Protein AF-A0AA41SFT0-F1 (afdb_monomer)

Foldseek 3Di:
DFACPPVQDSPLSNDPDPVSVVVSVVCVLVQVPGPPDDPVNNVLVVVLVVLLVLLVVLLVLLLQLLQCLPAWDLLVCLVPVPPQFTFRHADDDPPDDPVNFVVQCDRPHPTGTDGDPPCVSVVCVVVPDNHSVSSNVSSVVSNVSSVVSNVVSVVSVVVVVVVVCCVVCVVVVPDDDDDD

Nearest PDB structures (foldseek):
  4y28-assembly1_B  TM=9.912E-01  e=1.761E-21  Pisum sativum
  7bgi-assembly1_B  TM=9.996E-01  e=1.036E-20  Chlamydomonas reinhardtii
  8cmo-assembly1_B  TM=9.964E-01  e=3.914E-20  Coelastrella
  7fix-assembly1_B1  TM=9.995E-01  e=1.185E-19  Thermosynechococcus vestitus BP-1
  6kmw-assembly1_cB  TM=1.000E+00  e=3.211E-19  Halomicronema hongdechloris C2206

Sequence (180 aa):
MALRFPRFSQGLAQDPTTRRIWFGIATAHDFESHDDITEERLYQNIFASHFGQLAIIFLWTSGNLFHVAWQGNFESWVKDPLHVRPIAHAIWDPHFGQPAVEAFTRGGALGPVNIAYSGVYQWWYTIGLRTNEDLYTGALFLLSLYNGMEITSYILGIAWFLDFFCKKFSPMGVLGHCEV

Organism: Papaver nudicaule (NCBI:txid74823)

Solvent-accessible surface area (backbone atoms only — not comparable to full-atom values): 9988 Å² total; per-residue (Å²): 135,74,49,81,60,37,78,55,32,66,75,48,15,60,45,89,55,73,62,30,59,57,51,42,61,73,48,65,81,45,55,86,78,29,67,93,63,45,72,71,57,46,53,50,53,53,54,34,47,51,30,48,53,51,19,52,51,30,44,53,54,16,48,54,31,36,33,24,39,73,56,29,46,58,53,63,23,72,76,37,66,88,79,45,58,51,38,39,33,65,60,88,61,92,84,59,50,70,70,51,42,57,71,30,36,46,75,88,4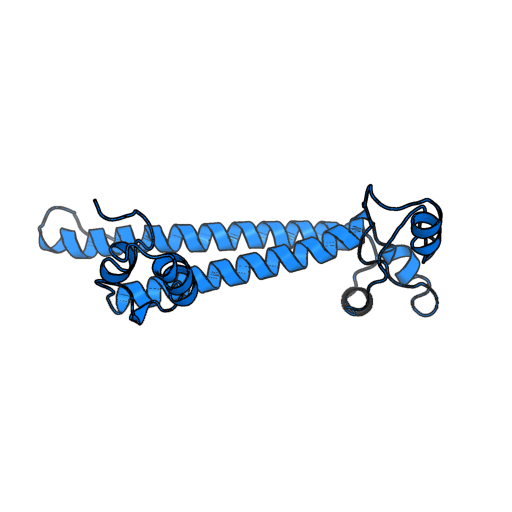8,98,44,29,40,40,75,50,83,84,55,58,68,62,50,43,47,71,79,65,51,66,47,42,65,52,32,38,52,51,14,53,52,29,43,53,49,19,53,51,29,47,50,48,27,54,44,56,64,47,54,49,50,50,51,52,48,46,68,66,35,44,85,70,70,79,49,77,87,85,75,133

Radius of gyration: 24.84 Å; Cα contacts (8 Å, |Δi|>4): 182; chains: 1; bounding box: 43×41×74 Å

Structure (mmCIF, N/CA/C/O backbone):
data_AF-A0AA41SFT0-F1
#
_entry.id   AF-A0AA41SFT0-F1
#
loop_
_atom_site.group_PDB
_atom_site.id
_atom_site.type_symbol
_atom_site.label_atom_id
_atom_site.label_alt_id
_atom_site.label_comp_id
_atom_site.label_asym_id
_atom_site.label_entity_id
_atom_site.label_seq_id
_atom_site.pdbx_PDB_ins_code
_atom_site.Cartn_x
_atom_site.Cartn_y
_atom_site.Cartn_z
_atom_site.occupancy
_atom_site.B_iso_or_equiv
_atom_site.auth_seq_id
_atom_site.auth_comp_id
_atom_site.auth_asym_id
_atom_site.auth_atom_id
_atom_site.pdbx_PDB_model_num
ATOM 1 N N . MET A 1 1 ? -19.868 -18.323 31.161 1.00 53.72 1 MET A N 1
ATOM 2 C CA . MET A 1 1 ? -18.508 -18.030 30.658 1.00 53.72 1 MET A CA 1
ATOM 3 C C . MET A 1 1 ? -18.677 -17.102 29.463 1.00 53.72 1 MET A C 1
ATOM 5 O O . MET A 1 1 ? -19.192 -17.560 28.454 1.00 53.72 1 MET A O 1
ATOM 9 N N . ALA A 1 2 ? -18.387 -15.804 29.599 1.00 60.03 2 ALA A N 1
ATOM 10 C CA . ALA A 1 2 ? -18.487 -14.872 28.471 1.00 60.03 2 ALA A CA 1
ATOM 11 C C . ALA A 1 2 ? -17.347 -15.146 27.476 1.00 60.03 2 ALA A C 1
ATOM 13 O O . ALA A 1 2 ? -16.220 -15.437 27.887 1.00 60.03 2 ALA A O 1
ATOM 14 N N . LEU A 1 3 ? -17.647 -15.121 26.178 1.00 65.50 3 LEU A N 1
ATOM 15 C CA . LEU A 1 3 ? -16.662 -15.375 25.126 1.00 65.50 3 LEU A CA 1
ATOM 16 C C . LEU A 1 3 ? -15.713 -14.170 24.999 1.00 65.50 3 LEU A C 1
ATOM 18 O O . LEU A 1 3 ? -16.115 -13.034 25.217 1.00 65.50 3 LEU A O 1
ATOM 22 N N . ARG A 1 4 ? -14.442 -14.396 24.628 1.00 78.56 4 ARG A N 1
ATOM 23 C CA . ARG A 1 4 ? -13.406 -13.334 24.579 1.00 78.56 4 ARG A CA 1
ATOM 24 C C . ARG A 1 4 ? -13.671 -12.203 23.570 1.00 78.56 4 ARG A C 1
ATOM 26 O O . ARG A 1 4 ? -13.044 -11.155 23.683 1.00 78.56 4 ARG A O 1
ATOM 33 N N . PHE A 1 5 ? -14.531 -12.416 22.575 1.00 89.75 5 PHE A N 1
ATOM 34 C CA . PHE A 1 5 ? -14.813 -11.453 21.506 1.00 89.75 5 PHE A CA 1
ATOM 35 C C . PHE A 1 5 ? -16.320 -11.172 21.398 1.00 89.75 5 PHE A C 1
ATOM 37 O O . PHE A 1 5 ? -17.090 -12.140 21.434 1.00 89.75 5 PHE A O 1
ATOM 44 N N . PRO A 1 6 ? -16.735 -9.912 21.167 1.00 90.88 6 PRO A N 1
ATOM 45 C CA . PRO A 1 6 ? -15.914 -8.692 21.179 1.00 90.88 6 PRO A CA 1
ATOM 46 C C . PRO A 1 6 ? -15.569 -8.227 22.605 1.00 90.88 6 PRO A C 1
ATOM 48 O O . PRO A 1 6 ? -16.422 -8.217 23.482 1.00 90.88 6 PRO A O 1
ATOM 51 N N . ARG A 1 7 ? -14.313 -7.818 22.850 1.00 91.81 7 ARG A N 1
ATOM 52 C CA . ARG A 1 7 ? -13.869 -7.349 24.184 1.00 91.81 7 ARG A CA 1
ATOM 53 C C . ARG A 1 7 ? -14.522 -6.023 24.591 1.00 91.81 7 ARG A C 1
ATOM 55 O O . ARG A 1 7 ? -14.696 -5.777 25.778 1.00 91.81 7 ARG A O 1
ATOM 62 N N . PHE A 1 8 ? -14.831 -5.184 23.610 1.00 92.12 8 PHE A N 1
ATOM 63 C CA . PHE A 1 8 ? -15.334 -3.824 23.794 1.00 92.12 8 PHE A CA 1
ATOM 64 C C . PHE A 1 8 ? -16.857 -3.745 24.011 1.00 92.12 8 PHE A C 1
ATOM 66 O O . PHE A 1 8 ? -17.374 -2.653 24.209 1.00 92.12 8 PHE A O 1
ATOM 73 N N . SER A 1 9 ? -17.577 -4.875 23.953 1.00 94.00 9 SER A N 1
ATOM 74 C CA . SER A 1 9 ? -19.015 -4.938 24.238 1.00 94.00 9 SER A CA 1
ATOM 75 C C . SER A 1 9 ? -19.378 -6.261 24.918 1.00 94.00 9 SER A C 1
ATOM 77 O O . SER A 1 9 ? -19.471 -7.310 24.275 1.00 94.00 9 SER A O 1
ATOM 79 N N . GLN A 1 10 ? -19.611 -6.219 26.228 1.00 91.88 10 GLN A N 1
ATOM 80 C CA . GLN A 1 10 ? -20.029 -7.357 27.048 1.00 91.88 10 GLN A CA 1
ATOM 81 C C . GLN A 1 10 ? -21.403 -7.876 26.627 1.00 91.88 10 GLN A C 1
ATOM 83 O O . GLN A 1 10 ? -21.619 -9.089 26.611 1.00 91.88 10 GLN A O 1
ATOM 88 N N . GLY A 1 11 ? -22.310 -6.976 26.232 1.00 89.88 11 GLY A N 1
ATOM 89 C CA . GLY A 1 11 ? -23.631 -7.343 25.718 1.00 89.88 11 GLY A CA 1
ATOM 90 C C . GLY A 1 11 ? -23.537 -8.214 24.464 1.00 89.88 11 GLY A C 1
ATOM 91 O O . GLY A 1 11 ? -24.179 -9.261 24.386 1.00 89.88 11 GLY A O 1
ATOM 92 N N . LEU A 1 12 ? -22.674 -7.842 23.510 1.00 91.81 12 LEU A N 1
ATOM 93 C CA . LEU A 1 12 ? -22.411 -8.667 22.329 1.00 91.81 12 LEU A CA 1
ATOM 94 C C . LEU A 1 12 ? -21.617 -9.934 22.672 1.00 91.81 12 LEU A C 1
ATOM 96 O O . LEU A 1 12 ? -21.901 -10.992 22.118 1.00 91.81 12 LEU A O 1
ATOM 100 N N . ALA A 1 13 ? -20.653 -9.873 23.593 1.00 92.56 13 ALA A N 1
ATOM 101 C CA . ALA A 1 13 ? -19.845 -11.031 23.994 1.00 92.56 13 ALA A CA 1
ATOM 102 C C . ALA A 1 13 ? -20.666 -12.172 24.625 1.00 92.56 13 ALA A C 1
ATOM 104 O O . ALA A 1 13 ? -20.244 -13.333 24.592 1.00 92.56 13 ALA A O 1
ATOM 105 N N . GLN A 1 14 ? -21.827 -11.847 25.197 1.00 92.38 14 GLN A N 1
ATOM 106 C CA . GLN A 1 14 ? -22.767 -12.805 25.779 1.00 92.38 14 GLN A CA 1
ATOM 107 C C . GLN A 1 14 ? -23.743 -13.403 24.756 1.00 92.38 14 GLN A C 1
ATOM 109 O O . GLN A 1 14 ? -24.395 -14.398 25.069 1.00 92.38 14 GLN A O 1
ATOM 114 N N . ASP A 1 15 ? -23.835 -12.847 23.544 1.00 92.56 15 ASP A N 1
ATOM 115 C CA . ASP A 1 15 ? -24.709 -13.370 22.494 1.00 92.56 15 ASP A CA 1
ATOM 116 C C . ASP A 1 15 ? -24.204 -14.751 22.016 1.00 92.56 15 ASP A C 1
ATOM 118 O O . ASP A 1 15 ? -23.090 -14.861 21.485 1.00 92.56 15 ASP A O 1
ATOM 122 N N . PRO A 1 16 ? -24.992 -15.831 22.198 1.00 93.12 16 PRO A N 1
ATOM 123 C CA . PRO A 1 16 ? -24.556 -17.186 21.875 1.00 93.12 16 PRO A CA 1
ATOM 124 C C . PRO A 1 16 ? -24.630 -17.502 20.373 1.00 93.12 16 PRO A C 1
ATOM 126 O O . PRO A 1 16 ? -24.209 -18.578 19.951 1.00 93.12 16 PRO A O 1
ATOM 129 N N . THR A 1 17 ? -25.183 -16.604 19.556 1.00 95.25 17 THR A N 1
ATOM 130 C CA . THR A 1 17 ? -25.416 -16.832 18.127 1.00 95.25 17 THR A CA 1
ATOM 131 C C . THR A 1 17 ? -24.244 -16.357 17.261 1.00 95.25 17 THR A C 1
ATOM 133 O O . THR A 1 17 ? -23.311 -15.687 17.713 1.00 95.25 17 THR A O 1
ATOM 136 N N . THR A 1 18 ? -24.298 -16.659 15.960 1.00 94.81 18 THR A N 1
ATOM 137 C CA . THR A 1 18 ? -23.348 -16.124 14.970 1.00 94.81 18 THR A CA 1
ATOM 138 C C . THR A 1 18 ? -23.494 -14.616 14.755 1.00 94.81 18 THR A C 1
ATOM 140 O O . THR A 1 18 ? -22.556 -13.990 14.256 1.00 94.81 18 THR A O 1
ATOM 143 N N . ARG A 1 19 ? -24.611 -14.001 15.186 1.00 95.75 19 ARG A N 1
ATOM 144 C CA . ARG A 1 19 ? -24.825 -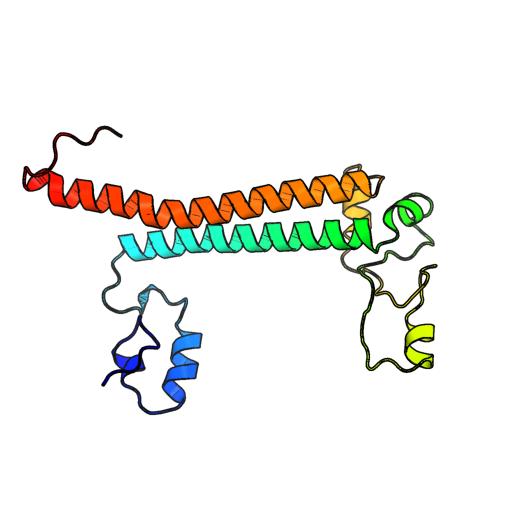12.544 15.148 1.00 95.75 19 ARG A CA 1
ATOM 145 C C . ARG A 1 19 ? -23.701 -11.793 15.855 1.00 95.75 19 ARG A C 1
ATOM 147 O O . ARG A 1 19 ? -23.242 -10.775 15.345 1.00 95.75 19 ARG A O 1
ATOM 154 N N . ARG A 1 20 ? -23.211 -12.340 16.972 1.00 94.88 20 ARG A N 1
ATOM 155 C CA . ARG A 1 20 ? -22.076 -11.806 17.738 1.00 94.88 20 ARG A CA 1
ATOM 156 C C . ARG A 1 20 ? -20.868 -11.479 16.865 1.00 94.88 20 ARG A C 1
ATOM 158 O O . ARG A 1 20 ? -20.241 -10.445 17.059 1.00 94.88 20 ARG A O 1
ATOM 165 N N . ILE A 1 21 ? -20.530 -12.367 15.928 1.00 94.19 21 ILE A N 1
ATOM 166 C CA . ILE A 1 21 ? -19.339 -12.221 15.084 1.00 94.19 21 ILE A CA 1
ATOM 167 C C . ILE A 1 21 ? -19.527 -11.038 14.135 1.00 94.19 21 ILE A C 1
ATOM 169 O O . ILE A 1 21 ? -18.680 -10.153 14.085 1.00 94.19 21 ILE A O 1
ATOM 173 N N . TRP A 1 22 ? -20.660 -10.999 13.435 1.00 96.62 22 TRP A N 1
ATOM 174 C CA . TRP A 1 22 ? -20.965 -9.945 12.470 1.00 96.62 22 TRP A CA 1
ATOM 175 C C . TRP A 1 22 ? -21.053 -8.569 13.119 1.00 96.62 22 TRP A C 1
ATOM 177 O O . TRP A 1 22 ? -20.413 -7.633 12.648 1.00 96.62 22 TRP A O 1
ATOM 187 N N . PHE A 1 23 ? -21.785 -8.456 14.228 1.00 96.38 23 PHE A N 1
ATOM 188 C CA . PHE A 1 23 ? -21.907 -7.188 14.945 1.00 96.38 23 PHE A CA 1
ATOM 189 C C . PHE A 1 23 ? -20.583 -6.771 15.584 1.00 96.38 23 PHE A C 1
ATOM 191 O O . PHE A 1 23 ? -20.222 -5.606 15.494 1.00 96.38 23 PHE A O 1
ATOM 198 N N . GLY A 1 24 ? -19.809 -7.714 16.127 1.00 94.88 24 GLY A N 1
ATOM 199 C CA . GLY A 1 24 ? -18.477 -7.418 16.649 1.00 94.88 24 GLY A CA 1
ATOM 200 C C . GLY A 1 24 ? -17.498 -6.901 15.587 1.00 94.88 24 GLY A C 1
ATOM 201 O O . GLY A 1 24 ? -16.608 -6.131 15.919 1.00 94.88 24 GLY A O 1
ATOM 202 N N . ILE A 1 25 ? -17.632 -7.288 14.317 1.00 96.56 25 ILE A N 1
ATOM 203 C CA . ILE A 1 25 ? -16.822 -6.705 13.233 1.00 96.56 25 ILE A CA 1
ATOM 204 C C . ILE A 1 25 ? -17.386 -5.338 12.824 1.00 96.56 25 ILE A C 1
ATOM 206 O O . ILE A 1 25 ? -16.631 -4.382 12.672 1.00 96.56 25 ILE A O 1
ATOM 210 N N . ALA A 1 26 ? -18.709 -5.232 12.677 1.00 97.31 26 ALA A N 1
ATOM 211 C CA . ALA A 1 26 ? -19.370 -4.019 12.203 1.00 97.31 26 ALA A CA 1
ATOM 212 C C . ALA A 1 26 ? -19.204 -2.819 13.151 1.00 97.31 26 ALA A C 1
ATOM 214 O O . ALA A 1 26 ? -19.077 -1.693 12.680 1.00 97.31 26 ALA A O 1
ATOM 215 N N . THR A 1 27 ? -19.172 -3.048 14.467 1.00 96.56 27 THR A N 1
ATOM 216 C CA . THR A 1 27 ? -19.065 -1.980 15.477 1.00 96.56 27 THR A CA 1
ATOM 217 C C . THR A 1 27 ? -17.649 -1.829 16.046 1.00 96.56 27 THR A C 1
ATOM 219 O O . THR A 1 27 ? -17.443 -1.140 17.043 1.00 96.56 27 THR A O 1
ATOM 222 N N . ALA A 1 28 ? -16.641 -2.461 15.431 1.00 95.88 28 ALA A N 1
ATOM 223 C CA . ALA A 1 28 ? -15.265 -2.432 15.933 1.00 95.88 28 ALA A CA 1
ATOM 224 C C . ALA A 1 28 ? -14.662 -1.016 15.968 1.00 95.88 28 ALA A C 1
ATOM 226 O O . ALA A 1 28 ? -13.895 -0.705 16.876 1.00 95.88 28 ALA A O 1
ATOM 227 N N . HIS A 1 29 ? -15.019 -0.165 15.002 1.00 96.62 29 HIS A N 1
ATOM 228 C CA . HIS A 1 29 ? -14.547 1.224 14.912 1.00 96.62 29 HIS A CA 1
ATOM 229 C C . HIS A 1 29 ? -15.594 2.254 15.365 1.00 96.62 29 HIS A C 1
ATOM 231 O O . HIS A 1 29 ? -15.344 3.453 15.288 1.00 96.62 29 HIS A O 1
ATOM 237 N N . ASP A 1 30 ? -16.751 1.801 15.857 1.00 96.69 30 ASP A N 1
ATOM 238 C CA . ASP A 1 30 ? -17.749 2.660 16.498 1.00 96.69 30 ASP A CA 1
ATOM 239 C C . ASP A 1 30 ? -17.386 2.847 17.977 1.00 96.69 30 ASP A C 1
ATOM 241 O O . ASP A 1 30 ? -17.983 2.248 18.872 1.00 96.69 30 ASP A O 1
ATOM 245 N N . PHE A 1 31 ? -16.320 3.610 18.223 1.00 94.38 31 PHE A N 1
ATOM 246 C CA . PHE A 1 31 ? -15.711 3.742 19.548 1.00 94.38 31 PHE A CA 1
ATOM 247 C C . PHE A 1 31 ? -16.645 4.356 20.597 1.00 94.38 31 PHE A C 1
ATOM 249 O O . PHE A 1 31 ? -16.517 4.028 21.772 1.00 94.38 31 PHE A O 1
ATOM 256 N N . GLU A 1 32 ? -17.585 5.213 20.194 1.00 95.12 32 GLU A N 1
ATOM 257 C CA . GLU A 1 32 ? -18.567 5.829 21.100 1.00 95.12 32 GLU A CA 1
ATOM 258 C C . GLU A 1 32 ? -19.538 4.799 21.690 1.00 95.12 32 GLU A C 1
ATOM 260 O O . GLU A 1 32 ? -20.019 4.966 22.808 1.00 95.12 32 GLU A O 1
ATOM 265 N N . SER A 1 33 ? -19.795 3.710 20.959 1.00 94.12 33 SER A N 1
ATOM 266 C CA . SER A 1 33 ? -20.670 2.618 21.398 1.00 94.12 33 SER A CA 1
ATOM 267 C C . SER A 1 33 ? -19.991 1.598 22.324 1.00 94.12 33 SER A C 1
ATOM 269 O O . SER A 1 33 ? -20.640 0.650 22.772 1.00 94.12 33 SER A O 1
ATOM 271 N N . HIS A 1 34 ? -18.683 1.735 22.575 1.00 95.00 34 HIS A N 1
ATOM 272 C CA . HIS A 1 34 ? -17.921 0.773 23.375 1.00 95.00 34 HIS A CA 1
ATOM 273 C C . HIS A 1 34 ? -18.205 0.940 24.870 1.00 95.00 34 HIS A C 1
ATOM 275 O O . HIS A 1 34 ? -18.367 2.052 25.372 1.00 95.00 34 HIS A O 1
ATOM 281 N N . ASP A 1 35 ? -18.217 -0.179 25.594 1.00 93.44 35 ASP A N 1
ATOM 282 C CA . ASP A 1 35 ? -18.471 -0.181 27.035 1.00 93.44 35 ASP A CA 1
ATOM 283 C C . ASP A 1 35 ? -17.420 0.668 27.781 1.00 93.44 35 ASP A C 1
ATOM 285 O O . ASP A 1 35 ? -16.215 0.554 27.532 1.00 93.44 35 ASP A O 1
ATOM 289 N N . ASP A 1 36 ? -17.881 1.492 28.729 1.00 91.31 36 ASP A N 1
ATOM 290 C CA . ASP A 1 36 ? -17.058 2.341 29.605 1.00 91.31 36 ASP A CA 1
ATOM 291 C C . ASP A 1 36 ? -16.088 3.296 28.867 1.00 91.31 36 ASP A C 1
ATOM 293 O O . ASP A 1 36 ? -15.015 3.637 29.386 1.00 91.31 36 ASP A O 1
ATOM 297 N N . ILE A 1 37 ? -16.429 3.737 27.648 1.00 91.06 37 ILE A N 1
ATOM 298 C CA . ILE A 1 37 ? -15.627 4.723 26.914 1.00 91.06 37 ILE A CA 1
ATOM 299 C C . ILE A 1 37 ? -15.776 6.127 27.527 1.00 91.06 37 ILE A C 1
ATOM 301 O O . ILE A 1 37 ? -16.876 6.605 27.796 1.00 91.06 37 ILE A O 1
ATOM 305 N N . THR A 1 38 ? -14.649 6.806 27.754 1.00 92.31 38 THR A N 1
ATOM 306 C CA . THR A 1 38 ? -14.607 8.227 28.132 1.00 92.31 38 THR A CA 1
ATOM 307 C C . THR A 1 38 ? -14.217 9.073 26.925 1.00 92.31 38 THR A C 1
ATOM 309 O O . THR A 1 38 ? -13.556 8.576 26.014 1.00 92.31 38 THR A O 1
ATOM 312 N N . GLU A 1 39 ? -14.562 10.362 26.931 1.00 86.12 39 GLU A N 1
ATOM 313 C CA . GLU A 1 39 ? -14.191 11.290 25.851 1.00 86.12 39 GLU A CA 1
ATOM 314 C C . GLU A 1 39 ? -12.669 11.325 25.618 1.00 86.12 39 GLU A C 1
ATOM 316 O O . GLU A 1 39 ? -12.200 11.228 24.488 1.00 86.12 39 GLU A O 1
ATOM 321 N N . GLU A 1 40 ? -11.879 11.358 26.693 1.00 86.31 40 GLU A N 1
ATOM 322 C CA . GLU A 1 40 ? -10.415 11.308 26.615 1.00 86.31 40 GLU A CA 1
ATOM 323 C C . GLU A 1 40 ? -9.921 10.046 25.884 1.00 86.31 40 GLU A C 1
ATOM 325 O O . GLU A 1 40 ? -9.108 10.125 24.961 1.00 86.31 40 GLU A O 1
ATOM 330 N N . ARG A 1 41 ? -10.453 8.873 26.253 1.00 85.31 41 ARG A N 1
ATOM 331 C CA . ARG A 1 41 ? -10.058 7.588 25.665 1.00 85.31 41 ARG A CA 1
ATOM 332 C C . ARG A 1 41 ? -10.536 7.439 24.222 1.00 85.31 41 ARG A C 1
ATOM 334 O O . ARG A 1 41 ? -9.840 6.834 23.407 1.00 85.31 41 ARG A O 1
ATOM 341 N N . LEU A 1 42 ? -11.697 8.005 23.901 1.00 87.94 42 LEU A N 1
ATOM 342 C CA . LEU A 1 42 ? -12.212 8.091 22.540 1.00 87.94 42 LEU A CA 1
ATOM 343 C C . LEU A 1 42 ? -11.217 8.837 21.641 1.00 87.94 42 LEU A C 1
ATOM 345 O O . LEU A 1 42 ? -10.759 8.276 20.644 1.00 87.94 42 LEU A O 1
ATOM 349 N N . TYR A 1 43 ? -10.813 10.053 22.021 1.00 86.62 43 TYR A N 1
ATOM 350 C CA . TYR A 1 43 ? -9.853 10.836 21.238 1.00 86.62 43 TYR A CA 1
ATOM 351 C C . TYR A 1 43 ? -8.476 10.172 21.145 1.00 86.62 43 TYR A C 1
ATOM 353 O O . TYR A 1 43 ? -7.860 10.212 20.081 1.00 86.62 43 TYR A O 1
ATOM 361 N N . GLN A 1 44 ? -8.005 9.510 22.206 1.00 85.00 44 GLN A N 1
ATOM 362 C CA . GLN A 1 44 ? -6.759 8.733 22.169 1.00 85.00 44 GLN A CA 1
ATOM 363 C C . GLN A 1 44 ? -6.820 7.599 21.137 1.00 85.00 44 GLN A C 1
ATOM 365 O O . GLN A 1 44 ? -5.914 7.469 20.311 1.00 85.00 44 GLN A O 1
ATOM 370 N N . ASN A 1 45 ? -7.900 6.810 21.142 1.00 88.31 45 ASN A N 1
ATOM 371 C CA . ASN A 1 45 ? -8.093 5.720 20.185 1.00 88.31 45 ASN A CA 1
ATOM 372 C C . ASN A 1 45 ? -8.159 6.244 18.744 1.00 88.31 45 ASN A C 1
ATOM 374 O O . ASN A 1 45 ? -7.532 5.669 17.853 1.00 88.31 45 ASN A O 1
ATOM 378 N N . ILE A 1 46 ? -8.874 7.350 18.512 1.00 89.06 46 ILE A N 1
ATOM 379 C CA . ILE A 1 46 ? -8.963 8.000 17.197 1.00 89.06 46 ILE A CA 1
ATOM 380 C C . ILE A 1 46 ? -7.579 8.473 16.741 1.00 89.06 46 ILE A C 1
ATOM 382 O O . ILE A 1 46 ? -7.158 8.182 15.622 1.00 89.06 46 ILE A O 1
ATOM 386 N N . PHE A 1 47 ? -6.841 9.167 17.607 1.00 88.19 47 PHE A N 1
ATOM 387 C CA . PHE A 1 47 ? -5.527 9.705 17.273 1.00 88.19 47 PHE A CA 1
ATOM 388 C C . PHE A 1 47 ? -4.519 8.595 16.952 1.00 88.19 47 PHE A C 1
ATOM 390 O O . PHE A 1 47 ? -3.869 8.653 15.911 1.00 88.19 47 PHE A O 1
ATOM 397 N N . ALA A 1 48 ? -4.452 7.539 17.768 1.00 87.69 48 ALA A N 1
ATOM 398 C CA . ALA A 1 48 ? -3.610 6.373 17.491 1.00 87.69 48 ALA A CA 1
ATOM 399 C C . ALA A 1 48 ? -4.010 5.658 16.184 1.00 87.69 48 ALA A C 1
ATOM 401 O O . ALA A 1 48 ? -3.141 5.248 15.406 1.00 87.69 48 ALA A O 1
ATOM 402 N N . SER A 1 49 ? -5.315 5.569 15.897 1.00 90.62 49 SER A N 1
ATOM 403 C CA . SER A 1 49 ? -5.834 4.983 14.652 1.00 90.62 49 SER A CA 1
ATOM 404 C C . SER A 1 49 ? -5.414 5.782 13.415 1.00 90.62 49 SER A C 1
ATOM 406 O O . SER A 1 49 ? -5.093 5.184 12.389 1.00 90.62 49 SER A O 1
ATOM 408 N N . HIS A 1 50 ? -5.334 7.117 13.498 1.00 90.31 50 HIS A N 1
ATOM 409 C CA . HIS A 1 50 ? -4.813 7.940 12.400 1.00 90.31 50 HIS A CA 1
ATOM 410 C C . HIS A 1 50 ? -3.352 7.615 12.071 1.00 90.31 50 HIS A C 1
ATOM 412 O O . HIS A 1 50 ? -3.009 7.511 10.894 1.00 90.31 50 HIS A O 1
ATOM 418 N N . PHE A 1 51 ? -2.500 7.409 13.080 1.00 91.88 51 PHE A N 1
ATOM 419 C CA . PHE A 1 51 ? -1.111 6.998 12.844 1.00 91.88 51 PHE A CA 1
ATOM 420 C C . PHE A 1 51 ? -1.021 5.611 12.211 1.00 91.88 51 PHE A C 1
ATOM 422 O O . PHE A 1 51 ? -0.243 5.437 11.276 1.00 91.88 51 PHE A O 1
ATOM 429 N N . GLY A 1 52 ? -1.854 4.660 12.646 1.00 90.62 52 GLY A N 1
ATOM 430 C CA . GLY A 1 52 ? -1.948 3.349 11.994 1.00 90.62 52 GLY A CA 1
ATOM 431 C C . GLY A 1 52 ? -2.376 3.464 10.525 1.00 90.62 52 GLY A C 1
ATOM 432 O O . GLY A 1 52 ? -1.774 2.857 9.641 1.00 90.62 52 GLY A O 1
ATOM 433 N N . GLN A 1 53 ? -3.356 4.321 10.222 1.00 94.94 53 GLN A N 1
ATOM 434 C CA . GLN A 1 53 ? -3.784 4.566 8.843 1.00 94.94 53 GLN A CA 1
ATOM 435 C C . GLN A 1 53 ? -2.672 5.205 7.994 1.00 94.94 53 GLN A C 1
ATOM 437 O O . GLN A 1 53 ? -2.453 4.793 6.853 1.00 94.94 53 GLN A O 1
ATOM 442 N N . LEU A 1 54 ? -1.945 6.188 8.536 1.00 94.94 54 LEU A N 1
ATOM 443 C CA . LEU A 1 54 ? -0.795 6.797 7.861 1.00 94.94 54 LEU A CA 1
ATOM 444 C C . LEU A 1 54 ? 0.322 5.779 7.612 1.00 94.94 54 LEU A C 1
ATOM 446 O O . LEU A 1 54 ? 0.895 5.760 6.523 1.00 94.94 54 LEU A O 1
ATOM 450 N N . ALA A 1 55 ? 0.594 4.901 8.578 1.00 94.94 55 ALA A N 1
ATOM 451 C CA . ALA A 1 55 ? 1.560 3.822 8.431 1.00 94.94 55 ALA A CA 1
ATOM 452 C C . ALA A 1 55 ? 1.193 2.923 7.237 1.00 94.94 55 ALA A C 1
ATOM 454 O O . ALA A 1 55 ? 2.016 2.720 6.341 1.00 94.94 55 ALA A O 1
ATOM 455 N N . ILE A 1 56 ? -0.063 2.472 7.150 1.00 96.69 56 ILE A N 1
ATOM 456 C CA . ILE A 1 56 ? -0.545 1.653 6.026 1.00 96.69 56 ILE A CA 1
ATOM 457 C C . ILE A 1 56 ? -0.371 2.381 4.683 1.00 96.69 56 ILE A C 1
ATOM 459 O O . ILE A 1 56 ? 0.055 1.759 3.708 1.00 96.69 56 ILE A O 1
ATOM 463 N N . ILE A 1 57 ? -0.635 3.691 4.614 1.00 97.81 57 ILE A N 1
ATOM 464 C CA . ILE A 1 57 ? -0.426 4.491 3.392 1.00 97.81 57 ILE A CA 1
ATOM 465 C C . ILE A 1 57 ? 1.056 4.515 2.987 1.00 97.81 57 ILE A C 1
ATOM 467 O O . ILE A 1 57 ? 1.375 4.341 1.804 1.00 97.81 57 ILE A O 1
ATOM 471 N N . PHE A 1 58 ? 1.973 4.700 3.941 1.00 97.62 58 PHE A N 1
ATOM 472 C CA . PHE A 1 58 ? 3.411 4.680 3.657 1.00 97.62 58 PHE A CA 1
ATOM 473 C C . PHE A 1 58 ? 3.891 3.301 3.215 1.00 97.62 58 PHE A C 1
ATOM 475 O O . PHE A 1 58 ? 4.636 3.210 2.239 1.00 97.62 58 PHE A O 1
ATOM 482 N N . LEU A 1 59 ? 3.419 2.233 3.8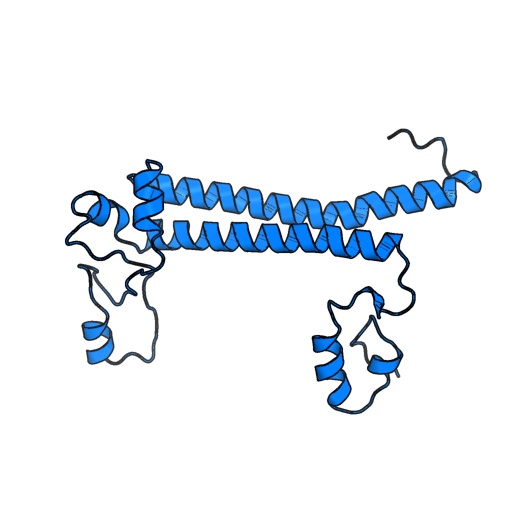61 1.00 97.81 59 LEU A N 1
ATOM 483 C CA . LEU A 1 59 ? 3.728 0.861 3.467 1.00 97.81 59 LEU A CA 1
ATOM 484 C C . LEU A 1 59 ? 3.206 0.552 2.058 1.00 97.81 59 LEU A C 1
ATOM 486 O O . LEU A 1 59 ? 3.938 0.007 1.235 1.00 97.81 59 LEU A O 1
ATOM 490 N N . TRP A 1 60 ? 1.971 0.951 1.747 1.00 98.25 60 TRP A N 1
ATOM 491 C CA . TRP A 1 60 ? 1.391 0.791 0.413 1.00 98.25 60 TRP A CA 1
ATOM 492 C C . TRP A 1 60 ? 2.204 1.540 -0.650 1.00 98.25 60 TRP A C 1
ATOM 494 O O . TRP A 1 60 ? 2.550 0.972 -1.688 1.00 98.25 60 TRP A O 1
ATOM 504 N N . THR A 1 61 ? 2.569 2.797 -0.390 1.00 98.00 61 THR A N 1
ATOM 505 C CA . THR A 1 61 ? 3.363 3.606 -1.330 1.00 98.00 61 THR A CA 1
ATOM 506 C C . THR A 1 61 ? 4.777 3.033 -1.501 1.00 98.00 61 THR A C 1
ATOM 508 O O . THR A 1 61 ? 5.272 2.943 -2.625 1.00 98.00 61 THR A O 1
ATOM 511 N N . SER A 1 62 ? 5.399 2.574 -0.408 1.00 98.25 62 SER A N 1
ATOM 512 C CA . SER A 1 62 ? 6.689 1.869 -0.413 1.00 98.25 62 SER A CA 1
ATOM 513 C C . SER A 1 62 ? 6.627 0.600 -1.268 1.00 98.25 62 SER A C 1
ATOM 515 O O . SER A 1 62 ? 7.478 0.402 -2.133 1.00 98.25 62 SER A O 1
ATOM 517 N N . GLY A 1 63 ? 5.574 -0.209 -1.112 1.00 97.88 63 GLY A N 1
ATOM 518 C CA . GLY A 1 63 ? 5.359 -1.417 -1.906 1.00 97.88 63 GLY A CA 1
ATOM 519 C C . GLY A 1 63 ? 5.246 -1.134 -3.406 1.00 97.88 63 GLY A C 1
ATOM 520 O O . GLY A 1 63 ? 5.859 -1.839 -4.205 1.00 97.88 63 GLY A O 1
ATOM 521 N N . ASN A 1 64 ? 4.531 -0.073 -3.800 1.00 98.19 64 ASN A N 1
ATOM 522 C CA . ASN A 1 64 ? 4.441 0.335 -5.208 1.00 98.19 64 ASN A CA 1
ATOM 523 C C . ASN A 1 64 ? 5.822 0.677 -5.793 1.00 98.19 64 ASN A C 1
ATOM 525 O O . ASN A 1 64 ? 6.165 0.185 -6.868 1.00 98.19 64 ASN A O 1
ATOM 529 N N . LEU A 1 65 ? 6.617 1.490 -5.087 1.00 98.00 65 LEU A N 1
ATOM 530 C CA . LEU A 1 65 ? 7.980 1.832 -5.507 1.00 98.00 65 LEU A CA 1
ATOM 531 C C . LEU A 1 65 ? 8.865 0.584 -5.597 1.00 98.00 65 LEU A C 1
ATOM 533 O O . LEU A 1 65 ? 9.547 0.387 -6.599 1.00 98.00 65 LEU A O 1
ATOM 537 N N . PHE A 1 66 ? 8.819 -0.276 -4.579 1.00 98.19 66 PHE A N 1
ATOM 538 C CA . PHE A 1 66 ? 9.634 -1.485 -4.497 1.00 98.19 66 PHE A CA 1
ATOM 539 C C . PHE A 1 66 ? 9.331 -2.474 -5.627 1.00 98.19 66 PHE A C 1
ATOM 541 O O . PHE A 1 66 ? 10.250 -2.956 -6.287 1.00 98.19 66 PHE A O 1
ATOM 548 N N . HIS A 1 67 ? 8.051 -2.754 -5.892 1.00 97.94 67 HIS A N 1
ATOM 549 C CA . HIS A 1 67 ? 7.661 -3.659 -6.974 1.00 97.94 67 HIS A CA 1
ATOM 550 C C . HIS A 1 67 ? 8.118 -3.150 -8.341 1.00 97.94 67 HIS A C 1
ATOM 552 O O . HIS A 1 67 ? 8.621 -3.939 -9.141 1.00 97.94 67 HIS A O 1
ATOM 558 N N . VAL A 1 68 ? 8.013 -1.844 -8.594 1.00 97.31 68 VAL A N 1
ATOM 559 C CA . VAL A 1 68 ? 8.477 -1.263 -9.858 1.00 97.31 68 VAL A CA 1
ATOM 560 C C . VAL A 1 68 ? 10.004 -1.244 -9.947 1.00 97.31 68 VAL A C 1
ATOM 562 O O . VAL A 1 68 ? 10.540 -1.582 -10.998 1.00 97.31 68 VAL A O 1
ATOM 565 N N . ALA A 1 69 ? 10.709 -0.922 -8.861 1.00 97.25 69 ALA A N 1
ATOM 566 C CA . ALA A 1 69 ? 12.172 -0.942 -8.821 1.00 97.25 69 ALA A CA 1
ATOM 567 C C . ALA A 1 69 ? 12.749 -2.343 -9.076 1.00 97.25 69 ALA A C 1
ATOM 569 O O . ALA A 1 69 ? 13.782 -2.483 -9.727 1.00 97.25 69 ALA A O 1
ATOM 570 N N . TRP A 1 70 ? 12.092 -3.382 -8.550 1.00 96.69 70 TRP A N 1
ATOM 571 C CA . TRP A 1 70 ? 12.586 -4.756 -8.618 1.00 96.69 70 TRP A CA 1
ATOM 572 C C . TRP A 1 70 ? 12.114 -5.517 -9.864 1.00 96.69 70 TRP A C 1
ATOM 574 O O . TRP A 1 70 ? 12.904 -6.214 -10.496 1.00 96.69 70 TRP A O 1
ATOM 584 N N . GLN A 1 71 ? 10.828 -5.418 -10.201 1.00 95.56 71 GLN A N 1
ATOM 585 C CA . GLN A 1 71 ? 10.175 -6.244 -11.228 1.00 95.56 71 GLN A CA 1
ATOM 586 C C . GLN A 1 71 ? 9.623 -5.419 -12.398 1.00 95.56 71 GLN A C 1
ATOM 588 O O . GLN A 1 71 ? 9.136 -5.986 -13.378 1.00 95.56 71 GLN A O 1
ATOM 593 N N . GLY A 1 72 ? 9.641 -4.091 -12.281 1.00 94.69 72 GLY A N 1
ATOM 594 C CA . GLY A 1 72 ? 9.162 -3.181 -13.307 1.00 94.69 72 GLY A CA 1
ATOM 595 C C . GLY A 1 72 ? 10.174 -2.951 -14.425 1.00 94.69 72 GLY A C 1
ATOM 596 O O . GLY A 1 72 ? 11.274 -3.498 -14.453 1.00 94.69 72 GLY A O 1
ATOM 597 N N . ASN A 1 73 ? 9.786 -2.097 -15.366 1.00 96.12 73 ASN A N 1
ATOM 598 C CA . ASN A 1 73 ? 10.613 -1.682 -16.498 1.00 96.12 73 ASN A CA 1
ATOM 599 C C . ASN A 1 73 ? 10.831 -0.162 -16.507 1.00 96.12 73 ASN A C 1
ATOM 601 O O . ASN A 1 73 ? 10.890 0.440 -17.577 1.00 96.12 73 ASN A O 1
ATOM 605 N N . PHE A 1 74 ? 10.932 0.468 -15.329 1.00 96.88 74 PHE A N 1
ATOM 606 C CA . PHE A 1 74 ? 10.959 1.929 -15.184 1.00 96.88 74 PHE A CA 1
ATOM 607 C C . PHE A 1 74 ? 12.055 2.600 -16.016 1.00 96.88 74 PHE A C 1
ATOM 609 O O . PHE A 1 74 ? 11.755 3.500 -16.791 1.00 96.88 74 PHE A O 1
ATOM 616 N N . GLU A 1 75 ? 13.294 2.114 -15.963 1.00 96.50 75 GLU A N 1
ATOM 617 C CA . GLU A 1 75 ? 14.398 2.679 -16.755 1.00 96.50 75 GLU A CA 1
ATOM 618 C C . GLU A 1 75 ? 14.207 2.528 -18.270 1.00 96.50 75 GLU A C 1
ATOM 620 O O . GLU A 1 75 ? 14.601 3.401 -19.046 1.00 96.50 75 GLU A O 1
ATOM 625 N N . SER A 1 76 ? 13.599 1.425 -18.717 1.00 94.81 76 SER A N 1
ATOM 626 C CA . SER A 1 76 ? 13.244 1.242 -20.128 1.00 94.81 76 SER A CA 1
ATOM 627 C C . SER A 1 76 ? 12.100 2.171 -20.530 1.00 94.81 76 SER A C 1
ATOM 629 O O . SER A 1 76 ? 12.149 2.772 -21.599 1.00 94.81 76 SER A O 1
ATOM 631 N N . TRP A 1 77 ? 11.106 2.335 -19.657 1.00 96.50 77 TRP A N 1
ATOM 632 C CA . TRP A 1 77 ? 9.973 3.229 -19.863 1.00 96.50 77 TRP A CA 1
ATOM 633 C C . TRP A 1 77 ? 10.401 4.698 -19.920 1.00 96.50 77 TRP A C 1
ATOM 635 O O . TRP A 1 77 ? 9.961 5.424 -20.799 1.00 96.50 77 TRP A O 1
ATOM 645 N N . VAL A 1 78 ? 11.326 5.124 -19.057 1.00 96.94 78 VAL A N 1
ATOM 646 C CA . VAL A 1 78 ? 11.895 6.485 -19.039 1.00 96.94 78 VAL A CA 1
ATOM 647 C C . VAL A 1 78 ? 12.539 6.855 -20.383 1.00 96.94 78 VAL A C 1
ATOM 649 O O . VAL A 1 78 ? 12.495 8.020 -20.778 1.00 96.94 78 VAL A O 1
ATOM 652 N N . LYS A 1 79 ? 13.126 5.882 -21.096 1.00 96.31 79 LYS A N 1
ATOM 653 C CA . LYS A 1 79 ? 13.765 6.096 -22.408 1.00 96.31 79 LYS A CA 1
ATOM 654 C C . LYS A 1 79 ? 12.759 6.257 -23.549 1.00 96.31 79 LYS A C 1
ATOM 656 O O . LYS A 1 79 ? 13.038 7.007 -24.478 1.00 96.31 79 LYS A O 1
ATOM 661 N N . ASP A 1 80 ? 11.617 5.573 -23.485 1.00 96.12 80 ASP A N 1
ATOM 662 C CA . ASP A 1 80 ? 10.543 5.680 -24.481 1.00 96.12 80 ASP A CA 1
ATOM 663 C C . ASP A 1 80 ? 9.146 5.583 -23.827 1.00 96.12 80 ASP A C 1
ATOM 665 O O . ASP A 1 80 ? 8.474 4.546 -23.908 1.00 96.12 80 ASP A O 1
ATOM 669 N N . PRO A 1 81 ? 8.685 6.672 -23.176 1.00 94.56 81 PRO A N 1
ATOM 670 C CA . PRO A 1 81 ? 7.451 6.669 -22.385 1.00 94.56 81 PRO A CA 1
ATOM 671 C C . PRO A 1 81 ? 6.171 6.478 -23.206 1.00 94.56 81 PRO A C 1
ATOM 673 O O . PRO A 1 81 ? 5.114 6.191 -22.640 1.00 94.56 81 PRO A O 1
ATOM 676 N N . LEU A 1 82 ? 6.240 6.693 -24.526 1.00 95.81 82 LEU A N 1
ATOM 677 C CA . LEU A 1 82 ? 5.081 6.669 -25.420 1.00 95.81 82 LEU A CA 1
ATOM 678 C C . LEU A 1 82 ? 4.775 5.267 -25.955 1.00 95.81 82 LEU A C 1
ATOM 680 O O . LEU A 1 82 ? 3.609 4.963 -26.209 1.00 95.81 82 LEU A O 1
ATOM 684 N N . HIS A 1 83 ? 5.788 4.410 -26.108 1.00 94.06 83 HIS A N 1
ATOM 685 C CA . HIS A 1 83 ? 5.609 3.076 -26.691 1.00 94.06 83 HIS A CA 1
ATOM 686 C C . HIS A 1 83 ? 5.839 1.943 -25.688 1.00 94.06 83 HIS A C 1
ATOM 688 O O . HIS A 1 83 ? 5.232 0.873 -25.819 1.00 94.06 83 HIS A O 1
ATOM 694 N N . VAL A 1 84 ? 6.667 2.157 -24.661 1.00 94.38 84 VAL A N 1
ATOM 695 C CA . VAL A 1 84 ? 6.876 1.162 -23.606 1.00 94.38 84 VAL A CA 1
ATOM 696 C C . VAL A 1 84 ? 5.678 1.176 -22.665 1.00 94.38 84 VAL A C 1
ATOM 698 O O . VAL A 1 84 ? 5.273 2.210 -22.139 1.00 94.38 84 VAL A O 1
ATOM 701 N N . ARG A 1 85 ? 5.093 0.000 -22.424 1.00 94.19 85 ARG A N 1
ATOM 702 C CA . ARG A 1 85 ? 4.004 -0.142 -21.453 1.00 94.19 85 ARG A CA 1
ATOM 703 C C . ARG A 1 85 ? 4.589 -0.340 -20.051 1.00 94.19 85 ARG A C 1
ATOM 705 O O . ARG A 1 85 ? 5.430 -1.227 -19.897 1.00 94.19 85 ARG A O 1
ATOM 712 N N . PRO A 1 86 ? 4.157 0.437 -19.045 1.00 96.12 86 PRO A N 1
ATOM 713 C CA . PRO A 1 86 ? 4.696 0.344 -17.693 1.00 96.12 86 PRO A CA 1
ATOM 714 C C . PRO A 1 86 ? 4.277 -0.970 -17.023 1.00 96.12 86 PRO A C 1
ATOM 716 O O . PRO A 1 86 ? 3.127 -1.394 -17.145 1.00 96.12 86 PRO A O 1
ATOM 719 N N . ILE A 1 87 ? 5.194 -1.611 -16.302 1.00 96.56 87 ILE A N 1
ATOM 720 C CA . ILE A 1 87 ? 4.945 -2.863 -15.574 1.00 96.56 87 ILE A CA 1
ATOM 721 C C . ILE A 1 87 ? 4.649 -2.571 -14.098 1.00 96.56 87 ILE A C 1
ATOM 723 O O . ILE A 1 87 ? 5.394 -1.854 -13.437 1.00 96.56 87 ILE A O 1
ATOM 727 N N . ALA A 1 88 ? 3.571 -3.137 -13.562 1.00 95.81 88 ALA A N 1
ATOM 728 C CA . ALA A 1 88 ? 3.231 -3.021 -12.146 1.00 95.81 88 ALA A CA 1
ATOM 729 C C . ALA A 1 88 ? 4.107 -3.947 -11.288 1.00 95.81 88 ALA A C 1
ATOM 731 O O . ALA A 1 88 ? 4.871 -3.483 -10.450 1.00 95.81 88 ALA A O 1
ATOM 732 N N . HIS A 1 89 ? 3.988 -5.256 -11.510 1.00 96.06 89 HIS A N 1
ATOM 733 C CA . HIS A 1 89 ? 4.738 -6.305 -10.822 1.00 96.06 89 HIS A CA 1
ATOM 734 C C . HIS A 1 89 ? 4.691 -7.602 -11.646 1.00 96.06 89 HIS A C 1
ATOM 736 O O . HIS A 1 89 ? 3.867 -7.747 -12.561 1.00 96.06 89 HIS A O 1
ATOM 742 N N . ALA A 1 90 ? 5.558 -8.554 -11.307 1.00 95.75 90 ALA A N 1
ATOM 743 C CA . ALA A 1 90 ? 5.536 -9.890 -11.892 1.00 95.75 90 ALA A CA 1
ATOM 744 C C . ALA A 1 90 ? 4.327 -10.695 -11.390 1.00 95.75 90 ALA A C 1
ATOM 746 O O . ALA A 1 90 ? 3.846 -10.497 -10.271 1.00 95.75 90 ALA A O 1
ATOM 747 N N . ILE A 1 91 ? 3.834 -11.610 -12.219 1.00 95.94 91 ILE A N 1
ATOM 748 C CA . ILE A 1 91 ? 2.785 -12.559 -11.849 1.00 95.94 91 ILE A CA 1
ATOM 749 C C . ILE A 1 91 ? 3.455 -13.880 -11.483 1.00 95.94 91 ILE A C 1
ATOM 751 O O . ILE A 1 91 ? 4.226 -14.434 -12.264 1.00 95.94 91 ILE A O 1
ATOM 755 N N . TRP A 1 92 ? 3.118 -14.399 -10.306 1.00 94.44 92 TRP A N 1
ATOM 756 C CA . TRP A 1 92 ? 3.498 -15.739 -9.881 1.00 94.44 92 TRP A CA 1
ATOM 757 C C . TRP A 1 92 ? 2.239 -16.517 -9.495 1.00 94.44 92 TRP A C 1
ATOM 759 O O . TRP A 1 92 ? 1.780 -16.441 -8.357 1.00 94.44 92 TRP A O 1
ATOM 769 N N . ASP A 1 93 ? 1.666 -17.239 -10.459 1.00 95.38 93 ASP A N 1
ATOM 770 C CA . ASP A 1 93 ? 0.496 -18.098 -10.254 1.00 95.38 93 ASP A CA 1
ATOM 771 C C . ASP A 1 93 ? 0.803 -19.530 -10.737 1.00 95.38 93 ASP A C 1
ATOM 773 O O . ASP A 1 93 ? 0.895 -19.762 -11.946 1.00 95.38 93 ASP A O 1
ATOM 777 N N . PRO A 1 94 ? 0.962 -20.505 -9.820 1.00 94.00 94 PRO A N 1
ATOM 778 C CA . PRO A 1 94 ? 1.239 -21.901 -10.164 1.00 94.00 94 PRO A CA 1
ATOM 779 C C . PRO A 1 94 ? 0.151 -22.585 -11.001 1.00 94.00 94 PRO A C 1
ATOM 781 O O . PRO A 1 94 ? 0.408 -23.636 -11.585 1.00 94.00 94 PRO A O 1
ATOM 784 N N . HIS A 1 95 ? -1.062 -22.030 -11.054 1.00 96.44 95 HIS A N 1
ATOM 785 C CA . HIS A 1 95 ? -2.165 -22.595 -11.831 1.00 96.44 95 HIS A CA 1
ATOM 786 C C . HIS A 1 95 ? -2.128 -22.182 -13.307 1.00 96.44 95 HIS A C 1
ATOM 788 O O . HIS A 1 95 ? -2.935 -22.672 -14.101 1.00 96.44 95 HIS A O 1
ATOM 794 N N . PHE A 1 96 ? -1.222 -21.279 -13.700 1.00 95.00 96 PHE A N 1
ATOM 795 C CA . PHE A 1 96 ? -1.107 -20.850 -15.088 1.00 95.00 96 PHE A CA 1
ATOM 796 C C . PHE A 1 96 ? -0.603 -21.993 -15.969 1.00 95.00 96 PHE A C 1
ATOM 798 O O . PHE A 1 96 ? 0.516 -22.481 -15.828 1.00 95.00 96 PHE A O 1
ATOM 805 N N . GLY A 1 97 ? -1.426 -22.378 -16.945 1.00 94.81 97 GLY A N 1
ATOM 806 C CA . GLY A 1 97 ? -0.964 -23.176 -18.075 1.00 94.81 97 GLY A CA 1
ATOM 807 C C . GLY A 1 97 ? -0.060 -22.357 -19.000 1.00 94.81 97 GLY A C 1
ATOM 808 O O . GLY A 1 97 ? -0.114 -21.125 -19.015 1.00 94.81 97 GLY A O 1
ATOM 809 N N . GLN A 1 98 ? 0.714 -23.046 -19.838 1.00 93.38 98 GLN A N 1
ATOM 810 C CA . GLN A 1 98 ? 1.632 -22.421 -20.796 1.00 93.38 98 GLN A CA 1
ATOM 811 C C . GLN A 1 98 ? 0.997 -21.292 -21.643 1.00 93.38 98 GLN A C 1
ATOM 813 O O . GLN A 1 98 ? 1.605 -20.225 -21.738 1.00 93.38 98 GLN A O 1
ATOM 818 N N . PRO A 1 99 ? -0.242 -21.424 -22.169 1.00 94.81 99 PRO A N 1
ATOM 819 C CA . PRO A 1 99 ? -0.865 -20.340 -22.933 1.00 94.81 99 PRO A CA 1
ATOM 820 C C . PRO A 1 99 ? -1.099 -19.065 -22.112 1.00 94.81 99 PRO A C 1
ATOM 822 O O . PRO A 1 99 ? -1.018 -17.964 -22.648 1.00 94.81 99 PRO A O 1
ATOM 825 N N . ALA A 1 100 ? -1.382 -19.190 -20.810 1.00 93.69 100 ALA A N 1
ATOM 826 C CA . ALA A 1 100 ? -1.548 -18.039 -19.925 1.00 93.69 100 ALA A CA 1
ATOM 827 C C . ALA A 1 100 ? -0.196 -17.376 -19.638 1.00 93.69 100 ALA A C 1
ATOM 829 O O . ALA A 1 100 ? -0.090 -16.153 -19.709 1.00 93.69 100 ALA A O 1
ATOM 830 N N . VAL A 1 101 ? 0.851 -18.169 -19.392 1.00 92.75 101 VAL A N 1
ATOM 831 C CA . VAL A 1 101 ? 2.220 -17.657 -19.221 1.00 92.75 101 VAL A CA 1
ATOM 832 C C . VAL A 1 101 ? 2.631 -16.819 -20.433 1.00 92.75 101 VAL A C 1
ATOM 834 O O . VAL A 1 101 ? 3.050 -15.673 -20.277 1.00 92.75 101 VAL A O 1
ATOM 837 N N . GLU A 1 102 ? 2.429 -17.336 -21.643 1.00 91.81 102 GLU A N 1
ATOM 838 C CA . GLU A 1 102 ? 2.732 -16.618 -22.887 1.00 91.81 102 GLU A CA 1
ATOM 839 C C . GLU A 1 102 ? 1.850 -15.377 -23.055 1.00 91.81 102 GLU A C 1
ATOM 841 O O . GLU A 1 102 ? 2.346 -14.293 -23.362 1.00 91.81 102 GLU A O 1
ATOM 846 N N . ALA A 1 103 ? 0.549 -15.495 -22.777 1.00 92.06 103 ALA A N 1
ATOM 847 C CA . ALA A 1 103 ? -0.382 -14.384 -22.900 1.00 92.06 103 ALA A CA 1
ATOM 848 C C . ALA A 1 103 ? -0.076 -13.232 -21.937 1.00 92.06 103 ALA A C 1
ATOM 850 O O . ALA A 1 103 ? -0.356 -12.092 -22.297 1.00 92.06 103 ALA A O 1
ATOM 851 N N . PHE A 1 104 ? 0.456 -13.491 -20.740 1.00 93.81 104 PHE A N 1
ATOM 852 C CA . PHE A 1 104 ? 0.811 -12.463 -19.753 1.00 93.81 104 PHE A CA 1
ATOM 853 C C . PHE A 1 104 ? 2.280 -12.021 -19.822 1.00 93.81 104 PHE A C 1
ATOM 855 O O . PHE A 1 104 ? 2.638 -11.013 -19.211 1.00 93.81 104 PHE A O 1
ATOM 862 N N . THR A 1 105 ? 3.123 -12.703 -20.598 1.00 90.81 105 THR A N 1
ATOM 863 C CA . THR A 1 105 ? 4.494 -12.258 -20.887 1.00 90.81 105 THR A CA 1
ATOM 864 C C . THR A 1 105 ? 4.451 -11.122 -21.912 1.00 90.81 105 THR A C 1
ATOM 866 O O . THR A 1 105 ? 4.514 -11.324 -23.122 1.00 90.81 105 THR A O 1
ATOM 869 N N . ARG A 1 106 ? 4.248 -9.893 -21.419 1.00 80.25 106 ARG A N 1
ATOM 870 C CA . ARG A 1 106 ? 4.061 -8.670 -22.222 1.00 80.25 106 ARG A CA 1
ATOM 871 C C . ARG A 1 106 ? 5.077 -7.591 -21.843 1.00 80.25 106 ARG A C 1
ATOM 873 O O . ARG A 1 106 ? 5.793 -7.704 -20.857 1.00 80.25 106 ARG A O 1
ATOM 880 N N . GLY A 1 107 ? 5.132 -6.512 -22.629 1.00 70.38 107 GLY A N 1
ATOM 881 C CA . GLY A 1 107 ? 5.915 -5.314 -22.285 1.00 70.38 107 GLY A CA 1
ATOM 882 C C . GLY A 1 107 ? 7.436 -5.500 -22.340 1.00 70.38 107 GLY A C 1
ATOM 883 O O . GLY A 1 107 ? 8.155 -4.735 -21.705 1.00 70.38 107 GLY A O 1
ATOM 884 N N . GLY A 1 108 ? 7.915 -6.510 -23.077 1.00 74.62 108 GLY A N 1
ATOM 885 C CA . GLY A 1 108 ? 9.339 -6.848 -23.172 1.00 74.62 108 GLY A CA 1
ATOM 886 C C . GLY A 1 108 ? 9.896 -7.594 -21.955 1.00 74.62 108 GLY A C 1
ATOM 887 O O . GLY A 1 108 ? 11.109 -7.744 -21.851 1.00 74.62 108 GLY A O 1
ATOM 888 N N . ALA A 1 109 ? 9.036 -8.048 -21.036 1.00 84.00 109 ALA A N 1
ATOM 889 C CA . ALA A 1 109 ? 9.440 -8.823 -19.869 1.00 84.00 109 ALA A CA 1
ATOM 890 C C . ALA A 1 109 ? 9.813 -10.272 -20.230 1.00 84.00 109 ALA A C 1
ATOM 892 O O . ALA A 1 109 ? 9.306 -10.836 -21.197 1.00 84.00 109 ALA A O 1
ATOM 893 N N . LEU A 1 110 ? 10.664 -10.887 -19.403 1.00 81.31 110 LEU A N 1
ATOM 894 C CA . LEU A 1 110 ? 11.082 -12.292 -19.533 1.00 81.31 110 LEU A CA 1
ATOM 895 C C . LEU A 1 110 ? 10.037 -13.297 -19.017 1.00 81.31 110 LEU A C 1
ATOM 897 O O . LEU A 1 110 ? 10.237 -14.502 -19.134 1.00 81.31 110 LEU A O 1
ATOM 901 N N . GLY A 1 111 ? 8.940 -12.817 -18.432 1.00 89.31 111 GLY A N 1
ATOM 902 C CA . GLY A 1 111 ? 7.880 -13.662 -17.901 1.00 89.31 111 GLY A CA 1
ATOM 903 C C . GLY A 1 111 ? 6.573 -12.902 -17.673 1.00 89.31 111 GLY A C 1
ATOM 904 O O . GLY A 1 111 ? 6.466 -11.729 -18.046 1.00 89.31 111 GLY A O 1
ATOM 905 N N . PRO A 1 112 ? 5.577 -13.564 -17.062 1.00 93.94 112 PRO A N 1
ATOM 906 C CA . PRO A 1 112 ? 4.255 -12.998 -16.837 1.00 93.94 112 PRO A CA 1
ATOM 907 C C . PRO A 1 112 ? 4.291 -11.735 -15.975 1.00 93.94 112 PRO A C 1
ATOM 909 O O . PRO A 1 112 ? 4.843 -11.738 -14.874 1.00 93.94 112 PRO A O 1
ATOM 912 N N . VAL A 1 113 ? 3.669 -10.658 -16.452 1.00 95.69 113 VAL A N 1
ATOM 913 C CA . VAL A 1 113 ? 3.630 -9.361 -15.762 1.00 95.69 113 VAL A CA 1
ATOM 914 C C . VAL A 1 113 ? 2.265 -8.694 -15.886 1.00 95.69 113 VAL A C 1
ATOM 916 O O . VAL A 1 113 ? 1.542 -8.880 -16.867 1.00 95.69 113 VAL A O 1
ATOM 919 N N . ASN A 1 114 ? 1.934 -7.854 -14.906 1.00 95.06 114 ASN A N 1
ATOM 920 C CA . ASN A 1 114 ? 0.790 -6.950 -14.987 1.00 95.06 114 ASN A CA 1
ATOM 921 C C . ASN A 1 114 ? 1.211 -5.588 -15.547 1.00 95.06 114 ASN A C 1
ATOM 923 O O . ASN A 1 114 ? 2.212 -5.019 -15.117 1.00 95.06 114 ASN A O 1
ATOM 927 N N . ILE A 1 115 ? 0.420 -5.033 -16.468 1.00 94.69 115 ILE A N 1
ATOM 928 C CA . ILE A 1 115 ? 0.612 -3.662 -16.962 1.00 94.69 115 ILE A CA 1
ATOM 929 C C . ILE A 1 115 ? 0.017 -2.677 -15.953 1.00 94.69 115 ILE A C 1
ATOM 931 O O . ILE A 1 115 ? -1.115 -2.846 -15.502 1.00 94.69 115 ILE A O 1
ATOM 935 N N . ALA A 1 116 ? 0.781 -1.647 -15.600 1.00 95.81 116 ALA A N 1
ATOM 936 C CA . ALA A 1 116 ? 0.354 -0.615 -14.669 1.00 95.81 116 ALA A CA 1
ATOM 937 C C . ALA A 1 116 ? -0.566 0.408 -15.352 1.00 95.81 116 ALA A C 1
ATOM 939 O O . ALA A 1 116 ? -0.237 0.967 -16.396 1.00 95.81 116 ALA A O 1
ATOM 940 N N . TYR A 1 117 ? -1.692 0.710 -14.706 1.00 96.38 117 TYR A N 1
ATOM 941 C CA . TYR A 1 117 ? -2.632 1.757 -15.130 1.00 96.38 117 TYR A CA 1
ATOM 942 C C . TYR A 1 117 ? -2.853 2.835 -14.057 1.00 96.38 117 TYR A C 1
ATOM 944 O O . TYR A 1 117 ? -3.690 3.713 -14.225 1.00 96.38 117 TYR A O 1
ATOM 952 N N . SER A 1 118 ? -2.098 2.791 -12.955 1.00 96.75 118 SER A N 1
ATOM 953 C CA . SER A 1 118 ? -2.217 3.723 -11.825 1.00 96.75 118 SER A CA 1
ATOM 954 C C . SER A 1 118 ? -1.614 5.110 -12.082 1.00 96.75 118 SER A C 1
ATOM 956 O O . SER A 1 118 ? -1.834 6.018 -11.290 1.00 96.75 118 SER A O 1
ATOM 958 N N . GLY A 1 119 ? -0.834 5.290 -13.154 1.00 97.06 119 GLY A N 1
ATOM 959 C CA . GLY A 1 119 ? -0.191 6.571 -13.483 1.00 97.06 119 GLY A CA 1
ATOM 960 C C . GLY A 1 119 ? 1.094 6.879 -12.696 1.00 97.06 119 GLY A C 1
ATOM 961 O O . GLY A 1 119 ? 1.672 7.956 -12.848 1.00 97.06 119 GLY A O 1
ATOM 962 N N . VAL A 1 120 ? 1.561 5.950 -11.853 1.00 97.19 120 VAL A N 1
ATOM 963 C CA . VAL A 1 120 ? 2.711 6.186 -10.960 1.00 97.19 120 VAL A CA 1
ATOM 964 C C . VAL A 1 120 ? 4.030 6.386 -11.709 1.00 97.19 120 VAL A C 1
ATOM 966 O O . VAL A 1 120 ? 4.842 7.201 -11.288 1.00 97.19 120 VAL A O 1
ATOM 969 N N . TYR A 1 121 ? 4.215 5.741 -12.866 1.00 97.81 121 TYR A N 1
ATOM 970 C CA . TYR A 1 121 ? 5.400 5.935 -13.712 1.00 97.81 121 TYR A CA 1
ATOM 971 C C . TYR A 1 121 ? 5.512 7.387 -14.191 1.00 97.81 121 TYR A C 1
ATOM 973 O O . TYR A 1 121 ? 6.568 8.007 -14.078 1.00 97.81 121 TYR A O 1
ATOM 981 N N . GLN A 1 122 ? 4.402 7.948 -14.676 1.00 97.88 122 GLN A N 1
ATOM 982 C CA . GLN A 1 122 ? 4.313 9.326 -15.149 1.00 97.88 122 GLN A CA 1
ATOM 983 C C . GLN A 1 122 ? 4.570 10.308 -14.009 1.00 97.88 122 GLN A C 1
ATOM 985 O O . GLN A 1 122 ? 5.321 11.269 -14.180 1.00 97.88 122 GLN A O 1
ATOM 990 N N . TRP A 1 123 ? 3.983 10.057 -12.838 1.00 98.00 123 TRP A N 1
ATOM 991 C CA . TRP A 1 123 ? 4.204 10.894 -11.665 1.00 98.00 123 TRP A CA 1
ATOM 992 C C . TRP A 1 123 ? 5.675 10.897 -11.229 1.00 98.00 123 TRP A C 1
ATOM 994 O O . TRP A 1 123 ? 6.281 11.966 -11.161 1.00 98.00 123 TRP A O 1
ATOM 1004 N N . TRP A 1 124 ? 6.273 9.722 -11.015 1.00 98.12 124 TRP A N 1
ATOM 1005 C CA . TRP A 1 124 ? 7.669 9.569 -10.590 1.00 98.12 124 TRP A CA 1
ATOM 1006 C C . TRP A 1 124 ? 8.662 10.160 -11.586 1.00 98.12 124 TRP A C 1
ATOM 1008 O O . TRP A 1 124 ? 9.609 10.848 -11.204 1.00 98.12 124 TRP A O 1
ATOM 1018 N N . TYR A 1 125 ? 8.402 9.969 -12.876 1.00 97.75 125 TYR A N 1
ATOM 1019 C CA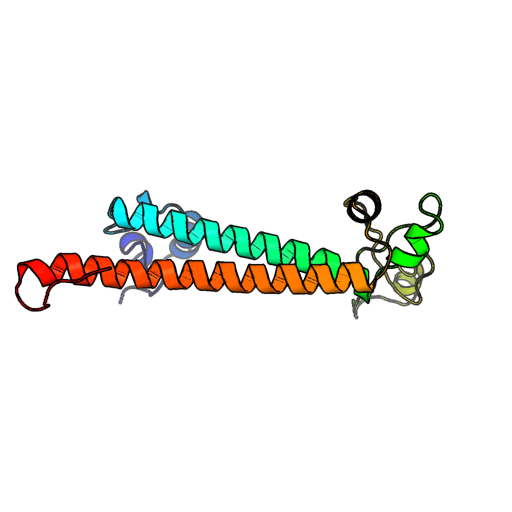 . TYR A 1 125 ? 9.180 10.602 -13.928 1.00 97.75 125 TYR A CA 1
ATOM 1020 C C . TYR A 1 125 ? 9.073 12.132 -13.891 1.00 97.75 125 TYR A C 1
ATOM 1022 O O . TYR A 1 125 ? 10.079 12.828 -14.039 1.00 97.75 125 TYR A O 1
ATOM 1030 N N . THR A 1 126 ? 7.887 12.678 -13.632 1.00 97.94 126 THR A N 1
ATOM 1031 C CA . THR A 1 126 ? 7.681 14.134 -13.596 1.00 97.94 126 THR A CA 1
ATOM 1032 C C . THR A 1 126 ? 8.397 14.784 -12.410 1.00 97.94 126 THR A C 1
ATOM 1034 O O . THR A 1 126 ? 8.981 15.852 -12.567 1.00 97.94 126 THR A O 1
ATOM 1037 N N . ILE A 1 127 ? 8.424 14.125 -11.246 1.00 97.44 127 ILE A N 1
ATOM 1038 C CA . ILE A 1 127 ? 9.132 14.621 -10.048 1.00 97.44 127 ILE A CA 1
ATOM 1039 C C . ILE A 1 127 ? 10.651 14.378 -10.080 1.00 97.44 127 ILE A C 1
ATOM 1041 O O . ILE A 1 127 ? 11.350 14.805 -9.167 1.00 97.44 127 ILE A O 1
ATOM 1045 N N . GLY A 1 128 ? 11.168 13.720 -11.125 1.00 97.06 128 GLY A N 1
ATOM 1046 C CA . GLY A 1 128 ? 12.606 13.629 -11.396 1.00 97.06 128 GLY A CA 1
ATOM 1047 C C . GLY A 1 128 ? 13.260 12.261 -11.188 1.00 97.06 128 GLY A C 1
ATOM 1048 O O . GLY A 1 128 ? 14.460 12.160 -11.414 1.00 97.06 128 GLY A O 1
ATOM 1049 N N . LEU A 1 129 ? 12.518 11.204 -10.838 1.00 97.75 129 LEU A N 1
ATOM 1050 C CA . LEU A 1 129 ? 13.093 9.858 -10.682 1.00 97.75 129 LEU A CA 1
ATOM 1051 C C . LEU A 1 129 ? 13.433 9.263 -12.054 1.00 97.75 129 LEU A C 1
ATOM 1053 O O . LEU A 1 129 ? 12.662 9.413 -13.011 1.00 97.75 129 LEU A O 1
ATOM 1057 N N . ARG A 1 130 ? 14.598 8.625 -12.187 1.00 96.94 130 ARG A N 1
ATOM 1058 C CA . ARG A 1 130 ? 15.094 8.116 -13.480 1.00 96.94 130 ARG A CA 1
ATOM 1059 C C . ARG A 1 130 ? 15.593 6.682 -13.417 1.00 96.94 130 ARG A C 1
ATOM 1061 O O . ARG A 1 130 ? 15.541 6.007 -14.442 1.00 96.94 130 ARG A O 1
ATOM 1068 N N . THR A 1 131 ? 16.058 6.236 -12.257 1.00 97.69 131 THR A N 1
ATOM 1069 C CA . THR A 1 131 ? 16.678 4.921 -12.080 1.00 97.69 131 THR A CA 1
ATOM 1070 C C . THR A 1 131 ? 15.869 4.036 -11.142 1.00 97.69 131 THR A C 1
ATOM 1072 O O . THR A 1 131 ? 15.059 4.513 -10.343 1.00 97.69 131 THR A O 1
ATOM 1075 N N . ASN A 1 132 ? 16.102 2.727 -11.216 1.00 97.25 132 ASN A N 1
ATOM 1076 C CA . ASN A 1 132 ? 15.538 1.792 -10.244 1.00 97.25 132 ASN A CA 1
ATOM 1077 C C . ASN A 1 132 ? 16.112 2.027 -8.836 1.00 97.25 132 ASN A C 1
ATOM 1079 O O . ASN A 1 132 ? 15.421 1.786 -7.848 1.00 97.25 132 ASN A O 1
ATOM 1083 N N . GLU A 1 133 ? 17.344 2.537 -8.732 1.00 97.81 133 GLU A N 1
ATOM 1084 C CA . GLU A 1 133 ? 17.972 2.901 -7.457 1.00 97.81 133 GLU A CA 1
ATOM 1085 C C . GLU A 1 133 ? 17.245 4.067 -6.769 1.00 97.81 133 GLU A C 1
ATOM 1087 O O . GLU A 1 133 ? 17.019 4.012 -5.557 1.00 97.81 133 GLU A O 1
ATOM 1092 N N . ASP A 1 134 ? 16.790 5.069 -7.534 1.00 97.69 134 ASP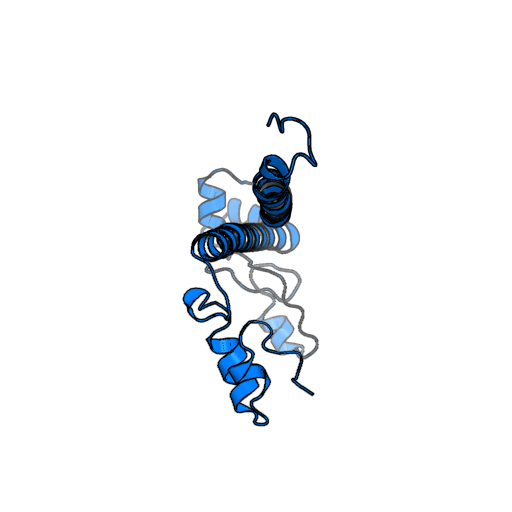 A N 1
ATOM 1093 C CA . ASP A 1 134 ? 15.980 6.176 -7.006 1.00 97.69 134 ASP A CA 1
ATOM 1094 C C . ASP A 1 134 ? 14.684 5.648 -6.368 1.00 97.69 134 ASP A C 1
ATOM 1096 O O . ASP A 1 134 ? 14.313 6.024 -5.252 1.00 97.69 134 ASP A O 1
ATOM 1100 N N . LEU A 1 135 ? 14.002 4.737 -7.073 1.00 97.81 135 LEU A N 1
ATOM 1101 C CA . LEU A 1 135 ? 12.764 4.113 -6.605 1.00 97.81 135 LEU A CA 1
ATOM 1102 C C . LEU A 1 135 ? 13.007 3.245 -5.368 1.00 97.81 135 LEU A C 1
ATOM 1104 O O . LEU A 1 135 ? 12.246 3.320 -4.403 1.00 97.81 135 LEU A O 1
ATOM 1108 N N . TYR A 1 136 ? 14.072 2.442 -5.378 1.00 97.94 136 TYR A N 1
ATOM 1109 C CA . TYR A 1 136 ? 14.433 1.567 -4.266 1.00 97.94 136 TYR A CA 1
ATOM 1110 C C . TYR A 1 136 ? 14.777 2.366 -3.002 1.00 97.94 136 TYR A C 1
ATOM 1112 O O . TYR A 1 136 ? 14.285 2.061 -1.915 1.00 97.94 136 TYR A O 1
ATOM 1120 N N . THR A 1 137 ? 15.551 3.442 -3.147 1.00 97.88 137 THR A N 1
ATOM 1121 C CA . THR A 1 137 ? 15.882 4.354 -2.044 1.00 97.88 137 THR A CA 1
ATOM 1122 C C . THR A 1 137 ? 14.625 5.027 -1.493 1.00 97.88 137 THR A C 1
ATOM 1124 O O . THR A 1 137 ? 14.426 5.068 -0.277 1.00 97.88 137 THR A O 1
ATOM 1127 N N . GLY A 1 138 ? 13.726 5.484 -2.373 1.00 97.50 138 GLY A N 1
ATOM 1128 C CA . GLY A 1 138 ? 12.421 6.012 -1.977 1.00 97.50 138 GLY A CA 1
ATOM 1129 C C . GLY A 1 138 ? 11.567 4.986 -1.224 1.00 97.50 138 GLY A C 1
ATOM 1130 O O . GLY A 1 138 ? 10.962 5.317 -0.204 1.00 97.50 138 GLY A O 1
ATOM 1131 N N . ALA A 1 139 ? 11.560 3.726 -1.668 1.00 98.00 139 ALA A N 1
ATOM 1132 C CA . ALA A 1 139 ? 10.835 2.648 -1.001 1.00 98.00 139 ALA A CA 1
ATOM 1133 C C . ALA A 1 139 ? 11.354 2.405 0.424 1.00 98.00 139 ALA A C 1
ATOM 1135 O O . ALA A 1 139 ? 10.550 2.307 1.354 1.00 98.00 139 ALA A O 1
ATOM 1136 N N . LEU A 1 140 ? 12.678 2.362 0.611 1.00 98.12 140 LEU A N 1
ATOM 1137 C CA . LEU A 1 140 ? 13.298 2.206 1.930 1.00 98.12 140 LEU A CA 1
ATOM 1138 C C . LEU A 1 140 ? 13.013 3.397 2.847 1.00 98.12 140 LEU A C 1
ATOM 1140 O O . LEU A 1 140 ? 12.674 3.196 4.011 1.00 98.12 140 LEU A O 1
ATOM 1144 N N . PHE A 1 141 ? 13.079 4.623 2.327 1.00 98.12 141 PHE A N 1
ATOM 1145 C CA . PHE A 1 141 ? 12.727 5.820 3.089 1.00 98.12 141 PHE A CA 1
ATOM 1146 C C . PHE A 1 141 ? 11.279 5.769 3.598 1.00 98.12 141 PHE A C 1
ATOM 1148 O O . PHE A 1 141 ? 11.027 5.975 4.786 1.00 98.12 141 PHE A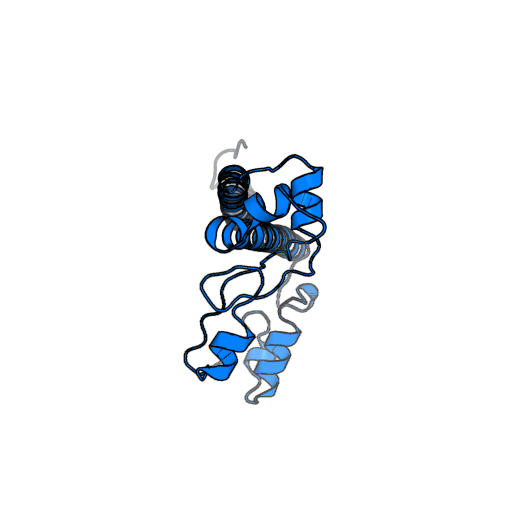 O 1
ATOM 1155 N N . LEU A 1 142 ? 10.323 5.429 2.728 1.00 97.75 142 LEU A N 1
ATOM 1156 C CA . LEU A 1 142 ? 8.920 5.287 3.123 1.00 97.75 142 LEU A CA 1
ATOM 1157 C C . LEU A 1 142 ? 8.706 4.132 4.108 1.00 97.75 142 LEU A C 1
ATOM 1159 O O . LEU A 1 142 ? 7.872 4.245 5.004 1.00 97.75 142 LEU A O 1
ATOM 1163 N N . LEU A 1 143 ? 9.481 3.049 3.996 1.00 97.56 143 LEU A N 1
ATOM 1164 C CA . LEU A 1 143 ? 9.456 1.962 4.972 1.00 97.56 143 LEU A CA 1
ATOM 1165 C C . LEU A 1 143 ? 9.969 2.430 6.344 1.00 97.56 143 LEU A C 1
ATOM 1167 O O . LEU A 1 143 ? 9.400 2.066 7.372 1.00 97.56 143 LEU A O 1
ATOM 1171 N N . SER A 1 144 ? 11.005 3.269 6.392 1.00 96.69 144 SER A N 1
ATOM 1172 C CA . SER A 1 144 ? 11.455 3.893 7.642 1.00 96.69 144 SER A CA 1
ATOM 1173 C C . SER A 1 144 ? 10.377 4.795 8.250 1.00 96.69 144 SER A C 1
ATOM 1175 O O . SER A 1 144 ? 10.152 4.727 9.458 1.00 96.69 144 SER A O 1
ATOM 1177 N N . LEU A 1 145 ? 9.659 5.579 7.434 1.00 96.62 145 LEU A N 1
ATOM 1178 C CA . LEU A 1 145 ? 8.523 6.380 7.907 1.00 96.62 145 LEU A CA 1
ATOM 1179 C C . LEU A 1 145 ? 7.384 5.509 8.442 1.00 96.62 145 LEU A C 1
ATOM 1181 O O . LEU A 1 145 ? 6.864 5.811 9.510 1.00 96.62 145 LEU A O 1
ATOM 1185 N N . TYR A 1 146 ? 7.036 4.415 7.757 1.00 96.75 146 TYR A N 1
ATOM 1186 C CA . TYR A 1 146 ? 6.065 3.429 8.243 1.00 96.75 146 TYR A CA 1
ATOM 1187 C C . TYR A 1 146 ? 6.414 2.948 9.659 1.00 96.75 146 TYR A C 1
ATOM 1189 O O . TYR A 1 146 ? 5.586 3.048 10.563 1.00 96.75 146 TYR A O 1
ATOM 1197 N N . ASN A 1 147 ? 7.660 2.508 9.871 1.00 94.81 147 ASN A N 1
ATOM 1198 C CA . ASN A 1 147 ? 8.120 2.067 11.189 1.00 94.81 147 ASN A CA 1
ATOM 1199 C C . ASN A 1 147 ? 8.032 3.197 12.226 1.00 94.81 147 ASN A C 1
ATOM 1201 O O . ASN A 1 147 ? 7.616 2.963 13.357 1.00 94.81 147 ASN A O 1
ATOM 1205 N N . GLY A 1 148 ? 8.382 4.427 11.839 1.00 92.81 148 GLY A N 1
ATOM 1206 C CA . GLY A 1 148 ? 8.233 5.604 12.695 1.00 92.81 148 GLY A CA 1
ATOM 1207 C C . GLY A 1 148 ? 6.784 5.836 13.133 1.00 92.81 148 GLY A C 1
ATOM 1208 O O . GLY A 1 148 ? 6.540 6.019 14.322 1.00 92.81 148 GLY A O 1
ATOM 1209 N N . MET A 1 149 ? 5.823 5.766 12.206 1.00 92.44 149 MET A N 1
ATOM 1210 C CA . MET A 1 149 ? 4.397 5.969 12.500 1.00 92.44 149 MET A CA 1
ATOM 1211 C C . MET A 1 149 ? 3.827 4.882 13.420 1.00 92.44 149 MET A C 1
ATOM 1213 O O . MET A 1 149 ? 3.094 5.207 14.353 1.00 92.44 149 MET A O 1
ATOM 1217 N N . GLU A 1 150 ? 4.197 3.615 13.211 1.00 90.94 150 GLU A N 1
ATOM 1218 C CA . GLU A 1 150 ? 3.816 2.502 14.095 1.00 90.94 150 GLU A CA 1
ATOM 1219 C C . GLU A 1 150 ? 4.369 2.696 15.512 1.00 90.94 150 GLU A C 1
ATOM 1221 O O . GLU A 1 150 ? 3.636 2.595 16.499 1.00 90.94 150 GLU A O 1
ATOM 1226 N N . ILE A 1 151 ? 5.653 3.055 15.625 1.00 90.06 151 ILE A N 1
ATOM 1227 C CA . ILE A 1 151 ? 6.288 3.344 16.914 1.00 90.06 151 ILE A CA 1
ATOM 1228 C C . ILE A 1 151 ? 5.592 4.527 17.596 1.00 90.06 151 ILE A C 1
ATOM 1230 O O . ILE A 1 151 ? 5.311 4.456 18.789 1.00 90.06 151 ILE A O 1
ATOM 1234 N N . THR A 1 152 ? 5.272 5.598 16.865 1.00 86.12 152 THR A N 1
ATOM 1235 C CA . THR A 1 152 ? 4.532 6.740 17.415 1.00 86.12 152 THR A CA 1
ATOM 1236 C C . THR A 1 152 ? 3.140 6.335 17.892 1.00 86.12 152 THR A C 1
ATOM 1238 O O . THR A 1 152 ? 2.774 6.704 19.004 1.00 86.12 152 THR A O 1
ATOM 1241 N N . SER A 1 153 ? 2.388 5.540 17.124 1.00 83.81 153 SER A N 1
ATOM 1242 C CA . SER A 1 153 ? 1.072 5.033 17.545 1.00 83.81 153 SER A CA 1
ATOM 1243 C C . SER A 1 153 ? 1.169 4.228 18.847 1.00 83.81 153 SER A C 1
ATOM 1245 O O . SER A 1 153 ? 0.431 4.476 19.804 1.00 83.81 153 SER A O 1
ATOM 1247 N N . TYR A 1 154 ? 2.157 3.332 18.931 1.00 83.12 154 TYR A N 1
ATOM 1248 C CA . TYR A 1 154 ? 2.413 2.527 20.123 1.00 83.12 154 TYR A CA 1
ATOM 1249 C C . TYR A 1 154 ? 2.832 3.376 21.334 1.00 83.12 154 TYR A C 1
ATOM 1251 O O . TYR A 1 154 ? 2.307 3.196 22.435 1.00 83.12 154 TYR A O 1
ATOM 1259 N N . ILE A 1 155 ? 3.742 4.336 21.140 1.00 82.56 155 ILE A N 1
ATOM 1260 C CA . ILE A 1 155 ? 4.204 5.240 22.201 1.00 82.56 155 ILE A CA 1
ATOM 1261 C C . ILE A 1 155 ? 3.073 6.147 22.668 1.00 82.56 155 ILE A C 1
ATOM 1263 O O . ILE A 1 155 ? 2.955 6.343 23.867 1.00 82.56 155 ILE A O 1
ATOM 1267 N N . LEU A 1 156 ? 2.221 6.673 21.788 1.00 75.00 156 LEU A N 1
ATOM 1268 C CA . LEU A 1 156 ? 1.078 7.496 22.197 1.00 75.00 156 LEU A CA 1
ATOM 1269 C C . LEU A 1 156 ? 0.125 6.725 23.118 1.00 75.00 156 LEU A C 1
ATOM 1271 O O . LEU A 1 156 ? -0.395 7.306 24.069 1.00 75.00 156 LEU A O 1
ATOM 1275 N N . GLY A 1 157 ? -0.022 5.413 22.912 1.00 69.50 157 GLY A N 1
ATOM 1276 C CA . GLY A 1 157 ? -0.735 4.537 23.843 1.00 69.50 157 GLY A CA 1
ATOM 1277 C C . GLY A 1 157 ? -0.074 4.411 25.227 1.00 69.50 157 GLY A C 1
ATOM 1278 O O . GLY A 1 157 ? -0.773 4.233 26.222 1.00 69.50 157 GLY A O 1
ATOM 1279 N N . ILE A 1 158 ? 1.258 4.529 25.321 1.00 65.81 158 ILE A N 1
ATOM 1280 C CA . ILE A 1 158 ? 2.035 4.382 26.571 1.00 65.81 158 ILE A CA 1
ATOM 1281 C C . ILE A 1 158 ? 2.309 5.725 27.267 1.00 65.81 158 ILE A C 1
ATOM 1283 O O . ILE A 1 158 ? 2.205 5.824 28.485 1.00 65.81 158 ILE A O 1
ATOM 1287 N N . ALA A 1 159 ? 2.665 6.771 26.529 1.00 61.56 159 ALA A N 1
ATOM 1288 C CA . ALA A 1 159 ? 2.992 8.091 27.061 1.00 61.56 159 ALA A CA 1
ATOM 1289 C C . ALA A 1 159 ? 1.786 8.713 27.778 1.00 61.56 159 ALA A C 1
ATOM 1291 O O . ALA A 1 159 ? 1.935 9.316 28.837 1.00 61.56 159 ALA A O 1
ATOM 1292 N N . TRP A 1 160 ? 0.576 8.466 27.274 1.0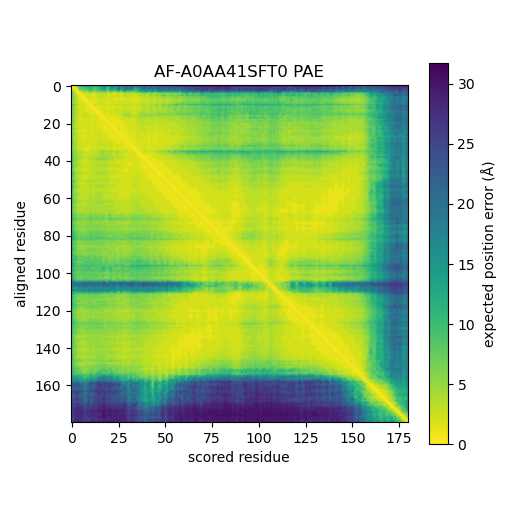0 57.06 160 TRP A N 1
ATOM 1293 C CA . TRP A 1 160 ? -0.648 8.832 27.982 1.00 57.06 160 TRP A CA 1
ATOM 1294 C C . TRP A 1 160 ? -0.949 7.942 29.187 1.00 57.06 160 TRP A C 1
ATOM 1296 O O . TRP A 1 160 ? -1.506 8.435 30.161 1.00 57.06 160 TRP A O 1
ATOM 1306 N N . PHE A 1 161 ? -0.540 6.668 29.191 1.00 54.16 161 PHE A N 1
ATOM 1307 C CA . PHE A 1 161 ? -0.586 5.855 30.410 1.00 54.16 161 PHE A CA 1
ATOM 1308 C C . PHE A 1 161 ? 0.290 6.473 31.509 1.00 54.16 161 PHE A C 1
ATOM 1310 O O . PHE A 1 161 ? -0.132 6.507 32.661 1.00 54.16 161 PHE A O 1
ATOM 1317 N N . LEU A 1 162 ? 1.460 7.021 31.163 1.00 54.41 162 LEU A N 1
ATOM 1318 C CA . LEU A 1 162 ? 2.336 7.721 32.108 1.00 54.41 162 LEU A CA 1
ATOM 1319 C C . LEU A 1 162 ? 1.749 9.061 32.578 1.00 54.41 162 LEU A C 1
ATOM 1321 O O . LEU A 1 162 ? 1.797 9.334 33.774 1.00 54.41 162 LEU A O 1
ATOM 1325 N N . ASP A 1 163 ? 1.143 9.856 31.691 1.00 58.09 163 ASP A N 1
ATOM 1326 C CA . ASP A 1 163 ? 0.489 11.121 32.069 1.00 58.09 163 ASP A CA 1
ATOM 1327 C C . ASP A 1 163 ? -0.779 10.883 32.917 1.00 58.09 163 ASP A C 1
ATOM 1329 O O . ASP A 1 163 ? -0.984 11.533 33.942 1.00 58.09 163 ASP A O 1
ATOM 1333 N N . PHE A 1 164 ? -1.584 9.868 32.584 1.00 55.88 164 PHE A N 1
ATOM 1334 C CA . PHE A 1 164 ? -2.710 9.408 33.404 1.00 55.88 164 PHE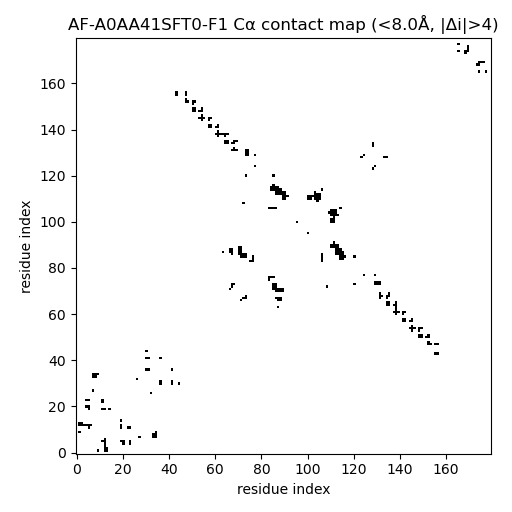 A CA 1
ATOM 1335 C C . PHE A 1 164 ? -2.247 8.892 34.774 1.00 55.88 164 PHE A C 1
ATOM 1337 O O . PHE A 1 164 ? -2.827 9.249 35.802 1.00 55.88 164 PHE A O 1
ATOM 1344 N N . PHE A 1 165 ? -1.194 8.067 34.815 1.00 51.53 165 PHE A N 1
ATOM 1345 C CA . PHE A 1 165 ? -0.624 7.559 36.063 1.00 51.53 165 PHE A CA 1
ATOM 1346 C C . PHE A 1 165 ? -0.080 8.714 36.914 1.00 51.53 165 PHE A C 1
ATOM 1348 O O . PHE A 1 165 ? -0.403 8.808 38.097 1.00 51.53 165 PHE A O 1
ATOM 1355 N N . CYS A 1 166 ? 0.649 9.658 36.317 1.00 53.97 166 CYS A N 1
ATOM 1356 C CA . CYS A 1 166 ? 1.138 10.832 37.026 1.00 53.97 166 CYS A CA 1
ATOM 1357 C C . CYS A 1 166 ? -0.020 11.699 37.561 1.00 53.97 166 CYS A C 1
ATOM 1359 O O . CYS A 1 166 ? -0.065 11.980 38.758 1.00 53.97 166 CYS A O 1
ATOM 1361 N N . LYS A 1 167 ? -1.018 12.049 36.737 1.00 59.16 167 LYS A N 1
ATOM 1362 C CA . LYS A 1 167 ? -2.178 12.858 37.160 1.00 59.16 167 LYS A CA 1
ATOM 1363 C C . LYS A 1 167 ? -3.040 12.180 38.228 1.00 59.16 167 LYS A C 1
ATOM 1365 O O . LYS A 1 167 ? -3.614 12.870 39.067 1.00 59.16 167 LYS A O 1
ATOM 1370 N N . LYS A 1 168 ? -3.130 10.844 38.237 1.00 54.72 168 LYS A N 1
ATOM 1371 C CA . LYS A 1 168 ? -3.941 10.090 39.209 1.00 54.72 168 LYS A CA 1
ATOM 1372 C C . LYS A 1 168 ? -3.223 9.807 40.532 1.00 54.72 168 LYS A C 1
ATOM 1374 O O . LYS A 1 168 ? -3.888 9.753 41.565 1.00 54.72 168 LYS A O 1
ATOM 1379 N N . PHE A 1 169 ? -1.898 9.654 40.521 1.00 54.12 169 PHE A N 1
ATOM 1380 C CA . PHE A 1 169 ? -1.102 9.346 41.720 1.00 54.12 169 PHE A CA 1
ATOM 1381 C C . PHE A 1 169 ? -0.372 10.558 42.326 1.00 54.12 169 PHE A C 1
ATOM 1383 O O . PHE A 1 169 ? -0.021 10.514 43.507 1.00 54.12 169 PHE A O 1
ATOM 1390 N N . SER A 1 170 ? -0.213 11.662 41.588 1.00 50.91 170 SER A N 1
ATOM 1391 C CA . SER A 1 170 ? 0.303 12.937 42.116 1.00 50.91 170 SER A CA 1
ATOM 1392 C C . SER A 1 170 ? -0.544 13.512 43.273 1.00 50.91 170 SER A C 1
ATOM 1394 O O . SER A 1 170 ? 0.041 13.877 44.294 1.00 50.91 170 SER A O 1
ATOM 1396 N N . PRO A 1 171 ? -1.896 13.495 43.239 1.00 55.75 171 PRO A N 1
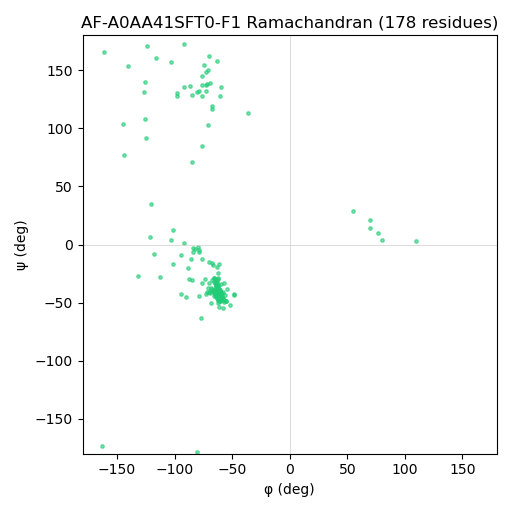ATOM 1397 C CA . PRO A 1 171 ? -2.720 13.967 44.359 1.00 55.75 171 PRO A CA 1
ATOM 1398 C C . PRO A 1 171 ? -2.679 13.052 45.594 1.00 55.75 171 PRO A C 1
ATOM 1400 O O . PRO A 1 171 ? -3.106 13.458 46.670 1.00 55.75 171 PRO A O 1
ATOM 1403 N N . MET A 1 172 ? -2.195 11.810 45.452 1.00 58.91 172 MET A N 1
ATOM 1404 C CA . MET A 1 172 ? -2.105 10.824 46.540 1.00 58.91 172 MET A CA 1
ATOM 1405 C C . MET A 1 172 ? -0.755 10.867 47.277 1.00 58.91 172 MET A C 1
ATOM 1407 O O . MET A 1 172 ? -0.538 10.072 48.188 1.00 58.91 172 MET A O 1
ATOM 1411 N N . GLY A 1 173 ? 0.157 11.771 46.892 1.00 54.75 173 GLY A N 1
ATOM 1412 C CA . GLY A 1 173 ? 1.464 11.941 47.539 1.00 54.75 173 GLY A CA 1
ATOM 1413 C C . GLY A 1 173 ? 2.453 10.791 47.309 1.00 54.75 173 GLY A C 1
ATOM 1414 O O . GLY A 1 173 ? 3.448 10.694 48.020 1.00 54.75 173 GLY A O 1
ATOM 1415 N N . VAL A 1 174 ? 2.185 9.907 46.338 1.00 54.78 174 VAL A N 1
ATOM 1416 C CA . VAL A 1 174 ? 2.991 8.699 46.069 1.00 54.78 174 VAL A CA 1
ATOM 1417 C C . VAL A 1 174 ? 4.141 8.970 45.084 1.00 54.78 174 VAL A C 1
ATOM 1419 O O . VAL A 1 174 ? 5.118 8.226 45.062 1.00 54.78 174 VAL A O 1
ATOM 1422 N N . LEU A 1 175 ? 4.064 10.045 44.292 1.00 47.91 175 LEU A N 1
ATOM 1423 C CA . LEU A 1 175 ? 5.089 10.442 43.320 1.00 47.91 175 LEU A CA 1
ATOM 1424 C C . LEU A 1 175 ? 5.503 11.902 43.552 1.00 47.91 175 LEU A C 1
ATOM 1426 O O . LEU A 1 175 ? 4.645 12.777 43.676 1.00 47.91 175 LEU A O 1
ATOM 1430 N N . GLY A 1 176 ? 6.816 12.158 43.614 1.00 48.12 176 GLY A N 1
ATOM 1431 C CA . GLY A 1 176 ? 7.375 13.515 43.574 1.00 48.12 176 GLY A CA 1
ATOM 1432 C C . GLY A 1 176 ? 7.066 14.202 42.240 1.00 48.12 176 GLY A C 1
ATOM 1433 O O . GLY A 1 176 ? 6.770 13.514 41.266 1.00 48.12 176 GLY A O 1
ATOM 1434 N N . HIS A 1 177 ? 7.095 15.542 42.224 1.00 48.12 177 HIS A N 1
ATOM 1435 C CA . HIS A 1 177 ? 6.750 16.390 41.072 1.00 48.12 177 HIS A CA 1
ATOM 1436 C C . HIS A 1 177 ? 7.184 15.772 39.731 1.00 48.12 177 HIS A C 1
ATOM 1438 O O . HIS A 1 177 ? 8.376 15.637 39.469 1.00 48.12 177 HIS A O 1
ATOM 1444 N N . CYS A 1 178 ? 6.211 15.403 38.891 1.00 46.00 178 CYS A N 1
ATOM 1445 C CA . CYS A 1 178 ? 6.476 15.071 37.496 1.00 46.00 178 CYS A CA 1
ATOM 1446 C C . CYS A 1 178 ? 6.820 16.377 36.771 1.00 46.00 178 CYS A C 1
ATOM 1448 O O . CYS A 1 178 ? 5.927 17.181 36.497 1.00 46.00 178 CYS A O 1
ATOM 1450 N N . GLU A 1 179 ? 8.099 16.606 36.499 1.00 39.25 179 GLU A N 1
ATOM 1451 C CA . GLU A 1 179 ? 8.516 17.520 35.436 1.00 39.25 179 GLU A CA 1
ATOM 1452 C C . GLU A 1 179 ? 8.562 16.731 34.122 1.00 39.25 179 GLU A C 1
ATOM 1454 O O . GLU A 1 179 ? 8.971 15.567 34.107 1.00 39.25 179 GLU A O 1
ATOM 1459 N N . VAL A 1 180 ? 8.034 17.358 33.068 1.00 45.09 180 VAL A N 1
ATOM 1460 C CA . VAL A 1 180 ? 7.926 16.841 31.692 1.00 45.09 180 VAL A CA 1
ATOM 1461 C C . VAL A 1 180 ? 9.294 16.475 31.127 1.00 45.09 180 VAL A C 1
ATOM 1463 O O . VAL A 1 180 ? 10.229 17.286 31.309 1.00 45.09 180 VAL A O 1
#

Mean predicted aligned error: 8.19 Å

InterPro domains:
  IPR001280 Photosystem I PsaA/PsaB [PF00223] (8-146)
  IPR036408 Photosystem I PsaA/PsaB superfamily [G3DSA:1.20.1130.10] (1-164)
  IPR036408 Photosystem I PsaA/PsaB superfamily [SSF81558] (4-144)

pLDDT: mean 87.83, std 14.85, range [39.25, 98.25]

Secondary structure (DSSP, 8-state):
---SS-TT-HHHHT--STHHHHHHHHTTT-GGGSTT--HHHHHHHHHHHHHHHHHHHHHHHHHHHHHHHHHS-HHHHHH-TTTSPPEEEE---TT--HHHHHHH--TT-SS-EEEP-SSHHHHHHHTT--SHHHHHHHHHHHHHHHHHHHHHHHHHHHHHHHHHHHHHHGGGT-S-----